Protein AF-0000000069203329 (afdb_homodimer)

Nearest PDB structures (foldseek):
  6jfk-assembly1_A  TM=3.363E-01  e=9.578E+00  Homo sapiens
  1tkn-assembly1_A  TM=4.309E-01  e=8.457E+00  Homo sapiens
  6ysl-assembly1_C  TM=3.061E-01  e=3.754E+00  Bacillus subtilis subsp. subtilis str. 168

Sequence (270 aa):
MRLFQKYSELDLRYPLQEPTLMTISAIEFFIMGPLCVWIALRIKYQRNEILTNYLIGITSAIQIMGTIFFVANEWSRNFKDVCQQSCFTYTFENIFYFWIFFVAANPVWIIVPLLCIRTASINLQNKLEGKSKRAMRLFQKYSELDLRYPLQEPTLMTISAIEFFIMGPLCVWIALRIKYQRNEILTNYLIGITSAIQIMGTIFFVANEWSRNFKDVCQQSCFTYTFENIFYFWIFFVAANPVWIIVPLLCIRTASINLQNKLEGKSKRA

InterPro domains:
  IPR007905 Emopamil-binding protein [PTHR14207] (2-129)
  IPR033118 EXPERA domain [PF05241] (3-117)
  IPR033118 EXPERA domain [PS51751] (1-117)

Foldseek 3Di:
DVVLVVVCLLFVCSVVVPPLVVVLVCCCVPPLVVLVVVLVVCVVVVHDLLVSLVSLLVSLVSQQVSLVSVLVVCVVVVVPGRDDDNLPDPDPSSCPRPVVVPVVVSVCSNVVSVVSNVVSVVVNVCVVVVVVVVD/DVVLVVVCLLFVCSVVVPPLVVVLVCCCVPPLVVLVVVLVVCVVVVHDLLVSLVSLLVSLVSQQVSLVSVLVVCVVVVVVGRDDPDLPDPDPSSCPRPVVVPVVVSVCSNVVSVVSNVVSVVVNVVVVVVVVVVD

Solvent-accessible surface area (backbone atoms only — not comparable to full-atom values): 13933 Å² total; per-residue (Å²): 111,68,65,57,49,54,46,34,71,48,28,43,47,60,78,65,58,34,59,71,59,49,50,45,50,47,43,44,58,70,46,50,42,57,49,52,52,50,45,51,51,32,58,75,66,69,40,62,65,61,60,43,31,51,49,48,27,31,52,22,39,46,44,33,50,46,46,51,52,55,51,49,53,39,57,72,54,70,38,59,50,36,19,70,85,57,57,88,40,89,44,73,64,18,41,47,36,29,46,42,58,45,59,55,46,50,53,52,51,39,51,52,32,51,51,46,32,51,52,26,52,51,52,53,51,45,53,53,50,54,53,54,68,75,79,108,66,64,58,47,54,44,33,71,47,29,42,46,59,78,66,58,35,59,70,60,49,50,46,50,48,43,42,58,71,46,49,42,56,49,50,52,51,45,51,49,31,57,75,66,70,40,65,66,60,60,44,30,51,48,46,26,32,54,23,38,45,43,31,50,47,46,52,53,55,50,51,53,38,57,69,55,71,38,58,50,37,22,68,86,56,55,88,40,87,44,72,65,18,41,49,35,28,46,44,57,44,58,55,45,52,53,50,52,40,50,53,30,51,49,44,33,51,51,27,52,52,53,53,53,45,54,54,49,52,52,54,67,76,78

Radius of gyration: 21.43 Å; Cα contacts (8 Å, |Δi|>4): 267; chains: 2; bounding box: 57×57×48 Å

Organism: Paramecium tetraurelia (NCBI:txid5888)

Secondary structure (DSSP, 8-state):
-HHHHHHHHH-TTTTTT-HHHHHHHHHIIIIIHHHHHHHHHHHHTT--HHHHHHHHHHHHHHHHHHHHHHHHHHHHTTTTTT-SS-TTS--HHHIIIIIIIIIIHHHHHHHHHHHHHHHHHHHHHHHHHHHHHH-/-HHHHHHHHH-TTTTTT-HHHHHHHHHIIIIIHHHHHHHHHHHHTT--HHHHHHHHHHHHHHHHHHHHHHHHHHHHTTTTTT-SS-TTS--HHIIIIIIIIIIIHHHHHHHHHHHHHHHHHHHHHHHHHHHHHH-

pLDDT: mean 85.87, std 13.83, range [49.06, 98.56]

Structure (mmCIF, N/CA/C/O backbone):
data_AF-0000000069203329-model_v1
#
loop_
_entity.id
_entity.type
_entity.pdbx_description
1 polymer 'Chromosome undetermined scaffold_4, whole genome shotgun sequence'
#
loop_
_atom_site.group_PDB
_atom_site.id
_atom_site.type_symbol
_atom_site.label_atom_id
_atom_site.label_alt_id
_atom_site.label_comp_id
_atom_site.label_asym_id
_atom_site.label_entity_id
_atom_site.label_seq_id
_atom_site.pdbx_PDB_ins_code
_atom_site.Cartn_x
_atom_site.Cartn_y
_atom_site.Cartn_z
_atom_site.occupancy
_atom_site.B_iso_or_equiv
_atom_site.auth_seq_id
_atom_site.auth_comp_id
_atom_site.auth_asym_id
_atom_site.auth_atom_id
_atom_site.pdbx_PDB_model_num
ATOM 1 N N . MET A 1 1 ? -13.656 -21.359 12.359 1 51.12 1 MET A N 1
ATOM 2 C CA . MET A 1 1 ? -13.953 -22.438 11.422 1 51.12 1 MET A CA 1
ATOM 3 C C . MET A 1 1 ? -15.016 -22.016 10.414 1 51.12 1 MET A C 1
ATOM 5 O O . MET A 1 1 ? -14.82 -22.156 9.203 1 51.12 1 MET A O 1
ATOM 9 N N . ARG A 1 2 ? -16.094 -21.391 10.977 1 55.94 2 ARG A N 1
ATOM 10 C CA . ARG A 1 2 ? -17.25 -21.031 10.141 1 55.94 2 ARG A CA 1
ATOM 11 C C . ARG A 1 2 ? -16.906 -19.875 9.211 1 55.94 2 ARG A C 1
ATOM 13 O O . ARG A 1 2 ? -17.234 -19.906 8.023 1 55.94 2 ARG A O 1
ATOM 20 N N . LEU A 1 3 ? -16.203 -18.922 9.727 1 53.75 3 LEU A N 1
ATOM 21 C CA . LEU A 1 3 ? -15.883 -17.75 8.914 1 53.75 3 LEU A CA 1
ATOM 22 C C . LEU A 1 3 ? -14.891 -18.094 7.809 1 53.75 3 LEU A C 1
ATOM 24 O O . LEU A 1 3 ? -15.023 -17.625 6.676 1 53.75 3 LEU A O 1
ATOM 28 N N . PHE A 1 4 ? -14.047 -18.922 8.234 1 62.88 4 PHE A N 1
ATOM 29 C CA . PHE A 1 4 ? -13.07 -19.375 7.258 1 62.88 4 PHE A CA 1
ATOM 30 C C . PHE A 1 4 ? -13.734 -20.188 6.152 1 62.88 4 PHE A C 1
ATOM 32 O O . PHE A 1 4 ? -13.352 -20.078 4.984 1 62.88 4 PHE A O 1
ATOM 39 N N . GLN A 1 5 ? -14.75 -20.891 6.551 1 63.94 5 GLN A N 1
ATOM 40 C CA . GLN A 1 5 ? -15.5 -21.672 5.574 1 63.94 5 GLN A CA 1
ATOM 41 C C . GLN A 1 5 ? -16.266 -20.766 4.609 1 63.94 5 GLN A C 1
ATOM 43 O O . GLN A 1 5 ? -16.297 -21.031 3.406 1 63.94 5 GLN A O 1
ATOM 48 N N . LYS A 1 6 ? -16.844 -19.734 5.164 1 64.44 6 LYS A N 1
ATOM 49 C CA . LYS A 1 6 ? -17.594 -18.812 4.316 1 64.44 6 LYS A CA 1
ATOM 50 C C . LYS A 1 6 ? -16.688 -18.062 3.357 1 64.44 6 LYS A C 1
ATOM 52 O O . LYS A 1 6 ? -17.016 -17.891 2.184 1 64.44 6 LYS A O 1
ATOM 57 N N . TYR A 1 7 ? -15.5 -17.719 3.891 1 66.81 7 TYR A N 1
ATOM 58 C CA . TYR A 1 7 ? -14.547 -17.062 3.012 1 66.81 7 TYR A CA 1
ATOM 59 C C . TYR A 1 7 ? -14.016 -18.016 1.958 1 66.81 7 TYR A C 1
ATOM 61 O O . TYR A 1 7 ? -13.734 -17.609 0.826 1 66.81 7 TYR A O 1
ATOM 69 N N . SER A 1 8 ? -13.969 -19.25 2.406 1 70.38 8 SER A N 1
ATOM 70 C CA . SER A 1 8 ? -13.461 -20.25 1.484 1 70.38 8 SER A CA 1
ATOM 71 C C . SER A 1 8 ? -14.445 -20.5 0.346 1 70.38 8 SER A C 1
ATOM 73 O O . SER A 1 8 ? -14.047 -20.906 -0.748 1 70.38 8 SER A O 1
ATOM 75 N N . GLU A 1 9 ? -15.672 -20.203 0.692 1 72.31 9 GLU A N 1
ATOM 76 C CA . GLU A 1 9 ? -16.688 -20.375 -0.334 1 72.31 9 GLU A CA 1
ATOM 77 C C . GLU A 1 9 ? -16.719 -19.188 -1.291 1 72.31 9 GLU A C 1
ATOM 79 O O . GLU A 1 9 ? -17.031 -19.328 -2.473 1 72.31 9 GLU A O 1
ATOM 84 N N . LEU A 1 10 ? -16.234 -18.031 -0.769 1 75.25 10 LEU A N 1
ATOM 85 C CA . LEU A 1 10 ? -16.312 -16.812 -1.563 1 75.25 10 LEU A CA 1
ATOM 86 C C . LEU A 1 10 ? -15.055 -16.641 -2.412 1 75.25 10 LEU A C 1
ATOM 88 O O . LEU A 1 10 ? -15.117 -16.141 -3.535 1 75.25 10 LEU A O 1
ATOM 92 N N . ASP A 1 11 ? -14.016 -17.141 -1.88 1 85.38 11 ASP A N 1
ATOM 93 C CA . ASP A 1 11 ? -12.711 -16.953 -2.512 1 85.38 11 ASP A CA 1
ATOM 94 C C . ASP A 1 11 ? -11.789 -18.125 -2.221 1 85.38 11 ASP A C 1
ATOM 96 O O . ASP A 1 11 ? -11.312 -18.297 -1.094 1 85.38 11 ASP A O 1
ATOM 100 N N . LEU A 1 12 ? -11.547 -18.953 -3.221 1 85 12 LEU A N 1
ATOM 101 C CA . LEU A 1 12 ? -10.781 -20.188 -3.08 1 85 12 LEU A CA 1
ATOM 102 C C . LEU A 1 12 ? -9.328 -19.891 -2.719 1 85 12 LEU A C 1
ATOM 104 O O . LEU A 1 12 ? -8.594 -20.781 -2.297 1 85 12 LEU A O 1
ATOM 108 N N . ARG A 1 13 ? -8.938 -18.703 -2.758 1 89.75 13 ARG A N 1
ATOM 109 C CA . ARG A 1 13 ? -7.562 -18.344 -2.432 1 89.75 13 ARG A CA 1
ATOM 110 C C . ARG A 1 13 ? -7.301 -18.484 -0.936 1 89.75 13 ARG A C 1
ATOM 112 O O . ARG A 1 13 ? -6.156 -18.656 -0.514 1 89.75 13 ARG A O 1
ATOM 119 N N . TYR A 1 14 ? -8.273 -18.406 -0.171 1 88.31 14 TYR A N 1
ATOM 120 C CA . TYR A 1 14 ? -8.109 -18.5 1.274 1 88.31 14 TYR A CA 1
ATOM 121 C C . TYR A 1 14 ? -7.723 -19.922 1.687 1 88.31 14 TYR A C 1
ATOM 123 O O . TYR A 1 14 ? -6.676 -20.125 2.307 1 88.31 14 TYR A O 1
ATOM 131 N N . PRO A 1 15 ? -8.508 -20.906 1.265 1 87.75 15 PRO A N 1
ATOM 132 C CA . PRO A 1 15 ? -8.125 -22.266 1.635 1 87.75 15 PRO A CA 1
ATOM 133 C C . PRO A 1 15 ? -6.844 -22.734 0.938 1 87.75 15 PRO A C 1
ATOM 135 O O . PRO A 1 15 ? -6.109 -23.562 1.473 1 87.75 15 PRO A O 1
ATOM 138 N N . LEU A 1 16 ? -6.477 -22.156 -0.145 1 89.31 16 LEU A N 1
ATOM 139 C CA . LEU A 1 16 ? -5.27 -22.531 -0.88 1 89.31 16 LEU A CA 1
ATOM 140 C C . LEU A 1 16 ? -4.062 -21.75 -0.356 1 89.31 16 LEU A C 1
ATOM 142 O O . LEU A 1 16 ? -2.934 -21.984 -0.791 1 89.31 16 LEU A O 1
ATOM 146 N N . GLN A 1 17 ? -4.309 -20.797 0.573 1 91.81 17 GLN A N 1
ATOM 147 C CA . GLN A 1 17 ? -3.248 -19.984 1.158 1 91.81 17 GLN A CA 1
ATOM 148 C C . GLN A 1 17 ? -2.408 -19.312 0.075 1 91.81 17 GLN A C 1
ATOM 150 O O . GLN A 1 17 ? -1.18 -19.422 0.082 1 91.81 17 GLN A O 1
ATOM 155 N N . GLU A 1 18 ? -3.168 -18.688 -0.895 1 93.44 18 GLU A N 1
ATOM 156 C CA . GLU A 1 18 ? -2.506 -17.953 -1.968 1 93.44 18 GLU A CA 1
ATOM 157 C C . GLU A 1 18 ? -1.578 -16.875 -1.409 1 93.44 18 GLU A C 1
ATOM 159 O O . GLU A 1 18 ? -1.966 -16.109 -0.519 1 93.44 18 GLU A O 1
ATOM 164 N N . PRO A 1 19 ? -0.398 -16.781 -1.856 1 94.12 19 PRO A N 1
ATOM 165 C CA . PRO A 1 19 ? 0.636 -15.961 -1.223 1 94.12 19 PRO A CA 1
ATOM 166 C C . PRO A 1 19 ? 0.259 -14.477 -1.164 1 94.12 19 PRO A C 1
ATOM 168 O O . PRO A 1 19 ? 0.523 -13.812 -0.161 1 94.12 19 PRO A O 1
ATOM 171 N N . THR A 1 20 ? -0.236 -13.945 -2.211 1 95.44 20 THR A N 1
ATOM 172 C CA . THR A 1 20 ? -0.619 -12.539 -2.201 1 95.44 20 THR A CA 1
ATOM 173 C C . THR A 1 20 ? -1.698 -12.281 -1.155 1 95.44 20 THR A C 1
ATOM 175 O O . THR A 1 20 ? -1.613 -11.312 -0.396 1 95.44 20 THR A O 1
ATOM 178 N N . LEU A 1 21 ? -2.656 -13.133 -1.08 1 94.56 21 LEU A N 1
ATOM 179 C CA . LEU A 1 21 ? -3.74 -13 -0.112 1 94.56 21 LEU A CA 1
ATOM 180 C C . LEU A 1 21 ? -3.221 -13.172 1.312 1 94.56 21 LEU A C 1
ATOM 182 O O . LEU A 1 21 ? -3.654 -12.461 2.225 1 94.56 21 LEU A O 1
ATOM 186 N N . MET A 1 22 ? -2.342 -14.117 1.465 1 95.5 22 MET A N 1
ATOM 187 C CA . MET A 1 22 ? -1.752 -14.312 2.785 1 95.5 22 MET A CA 1
ATOM 188 C C . MET A 1 22 ? -0.942 -13.094 3.205 1 95.5 22 MET A C 1
ATOM 190 O O . MET A 1 22 ? -0.933 -12.727 4.383 1 95.5 22 MET A O 1
ATOM 194 N N . THR A 1 23 ? -0.267 -12.508 2.26 1 96.25 23 THR A N 1
ATOM 195 C CA . THR A 1 23 ? 0.481 -11.289 2.531 1 96.25 23 THR A CA 1
ATOM 196 C C . THR A 1 23 ? -0.458 -10.164 2.953 1 96.25 23 THR A C 1
ATOM 198 O O . THR A 1 23 ? -0.196 -9.461 3.934 1 96.25 23 THR A O 1
ATOM 201 N N . ILE A 1 24 ? -1.55 -10.008 2.26 1 97.25 24 ILE A N 1
ATOM 202 C CA . ILE A 1 24 ? -2.547 -8.992 2.584 1 97.25 24 ILE A CA 1
ATOM 203 C C . ILE A 1 24 ? -3.102 -9.242 3.984 1 97.25 24 ILE A C 1
ATOM 205 O O . ILE A 1 24 ? -3.209 -8.312 4.789 1 97.25 24 ILE A O 1
ATOM 209 N N . SER A 1 25 ? -3.377 -10.461 4.266 1 95.5 25 SER A N 1
ATOM 210 C CA . SER A 1 25 ? -3.922 -10.828 5.57 1 95.5 25 SER A CA 1
ATOM 211 C C . SER A 1 25 ? -2.941 -10.5 6.691 1 95.5 25 SER A C 1
ATOM 213 O O . SER A 1 25 ? -3.342 -10.023 7.754 1 95.5 25 SER A O 1
ATOM 215 N N . ALA A 1 26 ? -1.72 -10.734 6.441 1 96 26 ALA A N 1
ATOM 216 C CA . ALA A 1 26 ? -0.691 -10.414 7.43 1 96 26 ALA A CA 1
ATOM 217 C C . ALA A 1 26 ? -0.604 -8.906 7.66 1 96 26 ALA A C 1
ATOM 219 O O . ALA A 1 26 ? -0.522 -8.453 8.805 1 96 26 ALA A O 1
ATOM 220 N N . ILE A 1 27 ? -0.627 -8.164 6.605 1 97.12 27 ILE A N 1
ATOM 221 C CA . ILE A 1 27 ? -0.575 -6.715 6.707 1 97.12 27 ILE A CA 1
ATOM 222 C C . ILE A 1 27 ? -1.796 -6.203 7.469 1 97.12 27 ILE A C 1
ATOM 224 O O . ILE A 1 27 ? -1.678 -5.324 8.32 1 97.12 27 ILE A O 1
ATOM 228 N N . GLU A 1 28 ? -2.953 -6.707 7.184 1 96.12 28 GLU A N 1
ATOM 229 C CA . GLU A 1 28 ? -4.188 -6.309 7.855 1 96.12 28 GLU A CA 1
ATOM 230 C C . GLU A 1 28 ? -4.129 -6.617 9.344 1 96.12 28 GLU A C 1
ATOM 232 O O . GLU A 1 28 ? -4.555 -5.805 10.172 1 96.12 28 GLU A O 1
ATOM 237 N N . PHE A 1 29 ? -3.535 -7.699 9.594 1 95.75 29 PHE A N 1
ATOM 238 C CA . PHE A 1 29 ? -3.531 -8.141 10.984 1 95.75 2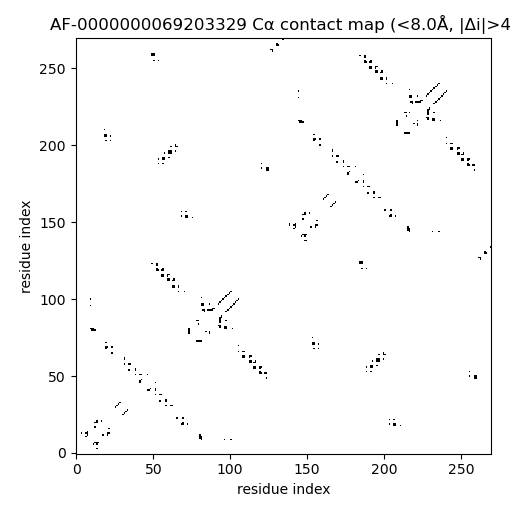9 PHE A CA 1
ATOM 239 C C . PHE A 1 29 ? -2.441 -7.426 11.773 1 95.75 29 PHE A C 1
ATOM 241 O O . PHE A 1 29 ? -2.688 -6.934 12.875 1 95.75 29 PHE A O 1
ATOM 248 N N . PHE A 1 30 ? -1.287 -7.262 11.25 1 96.5 30 PHE A N 1
ATOM 249 C CA . PHE A 1 30 ? -0.152 -6.809 12.039 1 96.5 30 PHE A CA 1
ATOM 250 C C . PHE A 1 30 ? 0.067 -5.309 11.867 1 96.5 30 PHE A C 1
ATOM 252 O O . PHE A 1 30 ? 0.719 -4.672 12.695 1 96.5 30 PHE A O 1
ATOM 259 N N . ILE A 1 31 ? -0.448 -4.754 10.828 1 96.12 31 ILE A N 1
ATOM 260 C CA . ILE A 1 31 ? -0.157 -3.348 10.57 1 96.12 31 ILE A CA 1
ATOM 261 C C . ILE A 1 31 ? -1.452 -2.539 10.594 1 96.12 31 ILE A C 1
ATOM 263 O O . ILE A 1 31 ? -1.657 -1.711 11.484 1 96.12 31 ILE A O 1
ATOM 267 N N . MET A 1 32 ? -2.357 -2.891 9.734 1 96.25 32 MET A N 1
ATOM 268 C CA . MET A 1 32 ? -3.584 -2.109 9.594 1 96.25 32 MET A CA 1
ATOM 269 C C . MET A 1 32 ? -4.438 -2.217 10.852 1 96.25 32 MET A C 1
ATOM 271 O O . MET A 1 32 ? -4.988 -1.219 11.328 1 96.25 32 MET A O 1
ATOM 275 N N . GLY A 1 33 ? -4.57 -3.426 11.344 1 95.94 33 GLY A N 1
ATOM 276 C CA . GLY A 1 33 ? -5.344 -3.621 12.562 1 95.94 33 GLY A CA 1
ATOM 277 C C . GLY A 1 33 ? -4.895 -2.734 13.703 1 95.94 33 GLY A C 1
ATOM 278 O O . GLY A 1 33 ? -5.66 -1.905 14.195 1 95.94 33 GLY A O 1
ATOM 279 N N . PRO A 1 34 ? -3.686 -2.895 14.141 1 97 34 PRO A N 1
ATOM 280 C CA . PRO A 1 34 ? -3.15 -2.053 15.211 1 97 34 PRO A CA 1
ATOM 281 C C . PRO A 1 34 ? -3.258 -0.561 14.906 1 97 34 PRO A C 1
ATOM 283 O O . PRO A 1 34 ? -3.537 0.241 15.797 1 97 34 PRO A O 1
ATOM 286 N N . LEU A 1 35 ? -3.064 -0.131 13.672 1 97.12 35 LEU A N 1
ATOM 287 C CA . LEU A 1 35 ? -3.158 1.273 13.281 1 97.12 35 LEU A CA 1
ATOM 288 C C . LEU A 1 35 ? -4.582 1.791 13.461 1 97.12 35 LEU A C 1
ATOM 290 O O . LEU A 1 35 ? -4.785 2.908 13.938 1 97.12 35 LEU A O 1
ATOM 294 N N . CYS A 1 36 ? -5.52 0.977 13.055 1 96.94 36 CYS A N 1
ATOM 295 C CA . CYS A 1 36 ? -6.914 1.38 13.188 1 96.94 36 CYS A CA 1
ATOM 296 C C . CYS A 1 36 ? -7.309 1.535 14.648 1 96.94 36 CYS A C 1
ATOM 298 O O . CYS A 1 36 ? -8.016 2.477 15.008 1 96.94 36 CYS A O 1
ATOM 300 N N . VAL A 1 37 ? -6.852 0.612 15.43 1 97.12 37 VAL A N 1
ATOM 301 C CA . VAL A 1 37 ? -7.129 0.701 16.859 1 97.12 37 VAL A CA 1
ATOM 302 C C . VAL A 1 37 ? -6.48 1.959 17.438 1 97.12 37 VAL A C 1
ATOM 304 O O . VAL A 1 37 ? -7.105 2.684 18.219 1 97.12 37 VAL A O 1
ATOM 307 N N . TRP A 1 38 ? -5.266 2.242 17.047 1 96.5 38 TRP A N 1
ATOM 308 C CA . TRP A 1 38 ? -4.551 3.426 17.516 1 96.5 38 TRP A CA 1
ATOM 309 C C . TRP A 1 38 ? -5.285 4.699 17.109 1 96.5 38 TRP A C 1
ATOM 311 O O . TRP A 1 38 ? -5.457 5.613 17.922 1 96.5 38 TRP A O 1
ATOM 321 N N . ILE A 1 39 ? -5.75 4.77 15.93 1 96.94 39 ILE A N 1
ATOM 322 C CA . ILE A 1 39 ? -6.477 5.926 15.414 1 96.94 39 ILE A CA 1
ATOM 323 C C . ILE A 1 39 ? -7.781 6.102 16.188 1 96.94 39 ILE A C 1
ATOM 325 O O . ILE A 1 39 ? -8.125 7.215 16.594 1 96.94 39 ILE A O 1
ATOM 329 N N . ALA A 1 40 ? -8.445 4.969 16.391 1 96.19 40 ALA A N 1
ATOM 330 C CA . ALA A 1 40 ? -9.703 5.016 17.141 1 96.19 40 ALA A CA 1
ATOM 331 C C . ALA A 1 40 ? -9.492 5.559 18.547 1 96.19 40 ALA A C 1
ATOM 333 O O . ALA A 1 40 ? -10.281 6.363 19.031 1 96.19 40 ALA A O 1
ATOM 334 N N . LEU A 1 41 ? -8.445 5.133 19.172 1 95.75 41 LEU A N 1
ATOM 335 C CA . LEU A 1 41 ? -8.141 5.602 20.516 1 95.75 41 LEU A CA 1
ATOM 336 C C . LEU A 1 41 ? -7.789 7.086 20.516 1 95.75 41 LEU A C 1
ATOM 338 O O . LEU A 1 41 ? -8.172 7.824 21.422 1 95.75 41 LEU A O 1
ATOM 342 N N . ARG A 1 42 ? -7.109 7.508 19.516 1 94.5 42 ARG A N 1
ATOM 343 C CA . ARG A 1 42 ? -6.746 8.914 19.406 1 94.5 42 ARG A CA 1
ATOM 344 C C . ARG A 1 42 ? -7.98 9.781 19.188 1 94.5 42 ARG A C 1
ATOM 346 O O . ARG A 1 42 ? -8.07 10.898 19.703 1 94.5 42 ARG A O 1
ATOM 353 N N . ILE A 1 43 ? -8.891 9.305 18.438 1 93.25 43 ILE A N 1
ATOM 354 C CA . ILE A 1 43 ? -10.133 10.031 18.203 1 93.25 43 ILE A CA 1
ATOM 355 C C . ILE A 1 43 ? -10.945 10.086 19.5 1 93.25 43 ILE A C 1
ATOM 357 O O . ILE A 1 43 ? -11.438 11.156 19.891 1 93.25 43 ILE A O 1
ATOM 361 N N . LYS A 1 44 ? -11.047 8.969 20.125 1 94.38 44 LYS A N 1
ATOM 362 C CA . LYS A 1 44 ? -11.828 8.883 21.344 1 94.38 44 LYS A CA 1
ATOM 363 C C . LYS A 1 44 ? -11.305 9.844 22.406 1 94.38 44 LYS A C 1
ATOM 365 O O . LYS A 1 44 ? -12.078 10.531 23.078 1 94.38 44 LYS A O 1
ATOM 370 N N . TYR A 1 45 ? -10.039 9.961 22.5 1 92.62 45 TYR A N 1
ATOM 371 C CA . TYR A 1 45 ? -9.445 10.773 23.547 1 92.62 45 TYR A CA 1
ATOM 372 C C . TYR A 1 45 ? -9.047 12.148 23.031 1 92.62 45 TYR A C 1
ATOM 374 O O . TYR A 1 45 ? -8.352 12.898 23.719 1 92.62 45 TYR A O 1
ATOM 382 N N . GLN A 1 46 ? -9.477 12.5 21.797 1 81.38 46 GLN A N 1
ATOM 383 C CA . GLN A 1 46 ? -9.273 13.797 21.172 1 81.38 46 GLN A CA 1
ATOM 384 C C . GLN A 1 46 ? -7.824 14.242 21.297 1 81.38 46 GLN A C 1
ATOM 386 O O . GLN A 1 46 ? -7.547 15.383 21.672 1 81.38 46 GLN A O 1
ATOM 391 N N . ARG A 1 47 ? -7.059 13.305 20.969 1 77.38 47 ARG A N 1
ATOM 392 C CA . ARG A 1 47 ? -5.633 13.602 21.031 1 77.38 47 ARG A CA 1
ATOM 393 C C . ARG A 1 47 ? -5.109 14.094 19.688 1 77.38 47 ARG A C 1
ATOM 395 O O . ARG A 1 47 ? -5.375 13.477 18.656 1 77.38 47 ARG A O 1
ATOM 402 N N . ASN A 1 48 ? -4.262 15.055 19.688 1 78.94 48 ASN A N 1
ATOM 403 C CA . ASN A 1 48 ? -3.508 15.617 18.578 1 78.94 48 ASN A CA 1
ATOM 404 C C . ASN A 1 48 ? -4.191 15.344 17.234 1 78.94 48 ASN A C 1
ATOM 406 O O . ASN A 1 48 ? -3.906 14.336 16.578 1 78.94 48 ASN A O 1
ATOM 410 N N . GLU A 1 49 ? -5.023 16.125 16.75 1 87.25 49 GLU A N 1
ATOM 411 C CA . GLU A 1 49 ? -5.809 15.992 15.531 1 87.25 49 GLU A CA 1
ATOM 412 C C . GLU A 1 49 ? -4.91 15.938 14.297 1 87.25 49 GLU A C 1
ATOM 414 O O . GLU A 1 49 ? -5.254 15.297 13.297 1 87.25 49 GLU A O 1
ATOM 419 N N . ILE A 1 50 ? -3.785 16.516 14.438 1 89.88 50 ILE A N 1
ATOM 420 C CA . ILE A 1 50 ? -2.877 16.547 13.297 1 89.88 50 ILE A CA 1
ATOM 421 C C . ILE A 1 50 ? -2.346 15.141 13.023 1 89.88 50 ILE A C 1
ATOM 423 O O . ILE A 1 50 ? -2.471 14.633 11.906 1 89.88 50 ILE A O 1
ATOM 427 N N . LEU A 1 51 ? -1.856 14.555 14.047 1 92.56 51 LEU A N 1
ATOM 428 C CA . LEU A 1 51 ? -1.318 13.203 13.906 1 92.56 51 LEU A CA 1
ATOM 429 C C . LEU A 1 51 ? -2.42 12.219 13.539 1 92.56 51 LEU A C 1
ATOM 431 O O . LEU A 1 51 ? -2.197 11.305 12.742 1 92.56 51 LEU A O 1
ATOM 435 N N . THR A 1 52 ? -3.559 12.391 14.102 1 95.31 52 THR A N 1
ATOM 436 C CA . THR A 1 52 ? -4.68 11.5 13.828 1 95.31 52 THR A CA 1
ATOM 437 C C . THR A 1 52 ? -5.047 11.523 12.352 1 95.31 52 THR A C 1
ATOM 439 O O . THR A 1 52 ? -5.16 10.477 11.711 1 95.31 52 THR A O 1
ATOM 442 N N . ASN A 1 53 ? -5.156 12.711 11.82 1 95.75 53 ASN A N 1
ATOM 443 C CA . ASN A 1 53 ? -5.5 12.836 10.406 1 95.75 53 ASN A CA 1
ATOM 444 C C . ASN A 1 53 ? -4.367 12.352 9.508 1 95.75 53 ASN A C 1
ATOM 446 O O . ASN A 1 53 ? -4.617 11.789 8.438 1 95.75 53 ASN A O 1
ATOM 450 N N . TYR A 1 54 ? -3.18 12.617 9.977 1 96.44 54 TYR A N 1
ATOM 451 C CA . TYR A 1 54 ? -2.023 12.109 9.25 1 96.44 54 TYR A CA 1
ATOM 452 C C . TYR A 1 54 ? -2.051 10.586 9.188 1 96.44 54 TYR A C 1
ATOM 454 O O . TYR A 1 54 ? -1.883 10 8.117 1 96.44 54 TYR A O 1
ATOM 462 N N . LEU A 1 55 ? -2.332 9.883 10.242 1 97.31 55 LEU A N 1
ATOM 463 C CA . LEU A 1 55 ? -2.385 8.4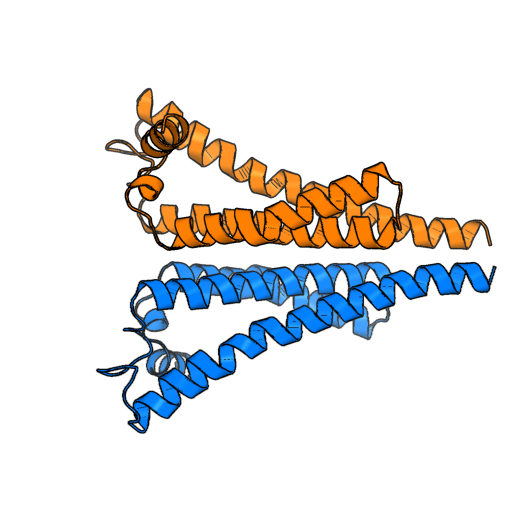3 10.336 1 97.31 55 LEU A CA 1
ATOM 464 C C . LEU A 1 55 ? -3.562 7.879 9.539 1 97.31 55 LEU A C 1
ATOM 466 O O . LEU A 1 55 ? -3.467 6.801 8.945 1 97.31 55 LEU A O 1
ATOM 470 N N . ILE A 1 56 ? -4.637 8.602 9.516 1 98 56 ILE A N 1
ATOM 471 C CA . ILE A 1 56 ? -5.793 8.203 8.719 1 98 56 ILE A CA 1
ATOM 472 C C . ILE A 1 56 ? -5.406 8.148 7.242 1 98 56 ILE A C 1
ATOM 474 O O . ILE A 1 56 ? -5.766 7.207 6.531 1 98 56 ILE A O 1
ATOM 478 N N . GLY A 1 57 ? -4.668 9.133 6.832 1 98 57 GLY A N 1
ATOM 479 C CA . GLY A 1 57 ? -4.203 9.141 5.453 1 98 57 GLY A CA 1
ATOM 480 C C . GLY A 1 57 ? -3.322 7.949 5.113 1 98 57 GLY A C 1
ATOM 481 O O . GLY A 1 57 ? -3.541 7.273 4.105 1 98 57 GLY A O 1
ATOM 482 N N . ILE A 1 58 ? -2.4 7.676 5.98 1 98.12 58 ILE A N 1
ATOM 483 C CA . ILE A 1 58 ? -1.455 6.582 5.781 1 98.12 58 ILE A CA 1
ATOM 484 C C . ILE A 1 58 ? -2.203 5.254 5.77 1 98.12 58 ILE A C 1
ATOM 486 O O . ILE A 1 58 ? -1.992 4.422 4.883 1 98.12 58 ILE A O 1
ATOM 490 N N . THR A 1 59 ? -3.068 5.062 6.691 1 98.25 59 THR A N 1
ATOM 491 C CA . THR A 1 59 ? -3.83 3.822 6.809 1 98.25 59 THR A CA 1
ATOM 492 C C . THR A 1 59 ? -4.715 3.613 5.586 1 98.25 59 THR A C 1
ATOM 494 O O . THR A 1 59 ? -4.855 2.49 5.098 1 98.25 59 THR A O 1
ATOM 497 N N . SER A 1 60 ? -5.277 4.703 5.156 1 98.5 60 SER A N 1
ATOM 498 C CA . SER A 1 60 ? -6.117 4.645 3.967 1 98.5 60 SER A CA 1
ATOM 499 C C . SER A 1 60 ? -5.312 4.227 2.74 1 98.5 60 SER A C 1
ATOM 501 O O . SER A 1 60 ? -5.789 3.441 1.916 1 98.5 60 SER A O 1
ATOM 503 N N . ALA A 1 61 ? -4.129 4.734 2.617 1 97.81 61 ALA A N 1
ATOM 504 C CA . ALA A 1 61 ? -3.262 4.348 1.507 1 97.81 61 ALA A CA 1
ATOM 505 C C . ALA A 1 61 ? -2.922 2.863 1.565 1 97.81 61 ALA A C 1
ATOM 507 O O . ALA A 1 61 ? -2.902 2.184 0.536 1 97.81 61 ALA A O 1
ATOM 508 N N . ILE A 1 62 ? -2.654 2.389 2.752 1 97.88 62 ILE A N 1
ATOM 509 C CA . ILE A 1 62 ? -2.355 0.973 2.945 1 97.88 62 ILE A CA 1
ATOM 510 C C . ILE A 1 62 ? -3.549 0.129 2.504 1 97.88 62 ILE A C 1
ATOM 512 O O . ILE A 1 62 ? -3.385 -0.871 1.801 1 97.88 62 ILE A O 1
ATOM 516 N N . GLN A 1 63 ? -4.727 0.552 2.838 1 97.94 63 GLN A N 1
ATOM 517 C CA . GLN A 1 63 ? -5.949 -0.149 2.463 1 97.94 63 GLN A CA 1
ATOM 518 C C . GLN A 1 63 ? -6.129 -0.178 0.948 1 97.94 63 GLN A C 1
ATOM 520 O O . GLN A 1 63 ? -6.441 -1.223 0.375 1 97.94 63 GLN A O 1
ATOM 525 N N . ILE A 1 64 ? -5.93 0.926 0.357 1 97.75 64 ILE A N 1
ATOM 526 C CA . ILE A 1 64 ? -6.09 1.027 -1.09 1 97.75 64 ILE A CA 1
ATOM 527 C C . ILE A 1 64 ? -5.094 0.102 -1.784 1 97.75 64 ILE A C 1
ATOM 529 O O . ILE A 1 64 ? -5.461 -0.653 -2.686 1 97.75 64 ILE A O 1
ATOM 533 N N . MET A 1 65 ? -3.852 0.117 -1.325 1 97.94 65 MET A N 1
ATOM 534 C CA . MET A 1 65 ? -2.822 -0.736 -1.911 1 97.94 65 MET A CA 1
ATOM 535 C C . MET A 1 65 ? -3.174 -2.211 -1.74 1 97.94 65 MET A C 1
ATOM 537 O O . MET A 1 65 ? -3.049 -2.996 -2.682 1 97.94 65 MET A O 1
ATOM 541 N N . GLY A 1 66 ? -3.584 -2.525 -0.567 1 97.69 66 GLY A N 1
ATOM 542 C CA . GLY A 1 66 ? -4.02 -3.896 -0.359 1 97.69 66 GLY A CA 1
ATOM 543 C C . GLY A 1 66 ? -5.105 -4.332 -1.325 1 97.69 66 GLY A C 1
ATOM 544 O O . GLY A 1 66 ? -5.059 -5.441 -1.861 1 97.69 66 GLY A O 1
ATOM 545 N N . THR A 1 67 ? -6.051 -3.465 -1.526 1 97.38 67 THR A N 1
ATOM 546 C CA . THR A 1 67 ? -7.172 -3.779 -2.406 1 97.38 67 THR A CA 1
ATOM 547 C C . THR A 1 67 ? -6.707 -3.893 -3.855 1 97.38 67 THR A C 1
ATOM 549 O O . THR A 1 67 ? -7.145 -4.781 -4.586 1 97.38 67 THR A O 1
ATOM 552 N N . ILE A 1 68 ? -5.82 -3.02 -4.246 1 97.25 68 ILE A N 1
ATOM 553 C CA . ILE A 1 68 ? -5.301 -3.062 -5.605 1 97.25 68 ILE A CA 1
ATOM 554 C C . ILE A 1 68 ? -4.609 -4.398 -5.855 1 97.25 68 ILE A C 1
ATOM 556 O O . ILE A 1 68 ? -4.871 -5.066 -6.855 1 97.25 68 ILE A O 1
ATOM 560 N N . PHE A 1 69 ? -3.762 -4.844 -4.914 1 97.25 69 PHE A N 1
ATOM 561 C CA . PHE A 1 69 ? -3.062 -6.113 -5.082 1 97.25 69 PHE A CA 1
ATOM 562 C C . PHE A 1 69 ? -4.039 -7.281 -5.023 1 97.25 69 PHE A C 1
ATOM 564 O O . PHE A 1 69 ? -3.863 -8.281 -5.723 1 97.25 69 PHE A O 1
ATOM 571 N N . PHE A 1 70 ? -5.082 -7.16 -4.215 1 96.38 70 PHE A N 1
ATOM 572 C CA . PHE A 1 70 ? -6.102 -8.195 -4.078 1 96.38 70 PHE A CA 1
ATOM 573 C C . PHE A 1 70 ? -6.816 -8.422 -5.402 1 96.38 70 PHE A C 1
ATOM 575 O O . PHE A 1 70 ? -6.934 -9.562 -5.859 1 96.38 70 PHE A O 1
ATOM 582 N N . VAL A 1 71 ? -7.172 -7.348 -6.008 1 95.69 71 VAL A N 1
ATOM 583 C CA . VAL A 1 71 ? -7.949 -7.414 -7.242 1 95.69 71 VAL A CA 1
ATOM 584 C C . VAL A 1 71 ? -7.035 -7.777 -8.414 1 95.69 71 VAL A C 1
ATOM 586 O O . VAL A 1 71 ? -7.391 -8.609 -9.25 1 95.69 71 VAL A O 1
ATOM 589 N N . ALA A 1 72 ? -5.887 -7.207 -8.477 1 95.81 72 ALA A N 1
ATOM 590 C CA . ALA A 1 72 ? -4.941 -7.477 -9.555 1 95.81 72 ALA A CA 1
ATOM 591 C C . ALA A 1 72 ? -4.516 -8.945 -9.562 1 95.81 72 ALA A C 1
ATOM 593 O O . ALA A 1 72 ? -4.355 -9.547 -10.625 1 95.81 72 ALA A O 1
ATOM 594 N N . ASN A 1 73 ? -4.273 -9.469 -8.367 1 95.06 73 ASN A N 1
ATOM 595 C CA . ASN A 1 73 ? -3.898 -10.867 -8.258 1 95.06 73 ASN A CA 1
ATOM 596 C C . ASN A 1 73 ? -4.973 -11.789 -8.836 1 95.06 73 ASN A C 1
ATOM 598 O O . ASN A 1 73 ? -4.676 -12.68 -9.625 1 95.06 73 ASN A O 1
ATOM 602 N N . GLU A 1 74 ? -6.199 -11.523 -8.516 1 92.38 74 GLU A N 1
ATOM 603 C CA . GLU A 1 74 ? -7.297 -12.344 -9.023 1 92.38 74 GLU A CA 1
ATOM 604 C C . GLU A 1 74 ? -7.5 -12.133 -10.516 1 92.38 74 GLU A C 1
ATOM 606 O O . GLU A 1 74 ? -7.789 -13.086 -11.25 1 92.38 74 GLU A O 1
ATOM 611 N N . TRP A 1 75 ? -7.352 -10.938 -10.891 1 91.44 75 TRP A N 1
ATOM 612 C CA . TRP A 1 75 ? -7.457 -10.625 -12.312 1 91.44 75 TRP A CA 1
ATOM 613 C C . TRP A 1 75 ? -6.406 -11.383 -13.117 1 91.44 75 TRP A C 1
ATOM 615 O O . TRP A 1 75 ? -6.699 -11.914 -14.195 1 91.44 75 TRP A O 1
ATOM 625 N N . SER A 1 76 ? -5.227 -11.508 -12.586 1 92.94 76 SER A N 1
ATOM 626 C CA . SER A 1 76 ? -4.141 -12.203 -13.273 1 92.94 76 SER A CA 1
ATOM 627 C C . SER A 1 76 ? -4.383 -13.711 -13.312 1 92.94 76 SER A C 1
ATOM 629 O O . SER A 1 76 ? -3.773 -14.422 -14.117 1 92.94 76 SER A O 1
ATOM 631 N N . ARG A 1 77 ? -5.262 -14.164 -12.516 1 90.88 77 ARG A N 1
ATOM 632 C CA . ARG A 1 77 ? -5.605 -15.578 -12.445 1 90.88 77 ARG A CA 1
ATOM 633 C C . ARG A 1 77 ? -6.91 -15.867 -13.188 1 90.88 77 ARG A C 1
ATOM 635 O O . ARG A 1 77 ? -7.547 -16.891 -12.953 1 90.88 77 ARG A O 1
ATOM 642 N N . ASN A 1 78 ? -7.391 -14.891 -13.961 1 87.31 78 ASN A N 1
ATOM 643 C CA . ASN A 1 78 ? -8.586 -15.008 -14.797 1 87.31 78 ASN A CA 1
ATOM 644 C C . ASN A 1 78 ? -9.836 -15.258 -13.953 1 87.31 78 ASN A C 1
ATOM 646 O O . ASN A 1 78 ? -10.727 -15.992 -14.375 1 87.31 78 ASN A O 1
ATOM 650 N N . PHE A 1 79 ? -9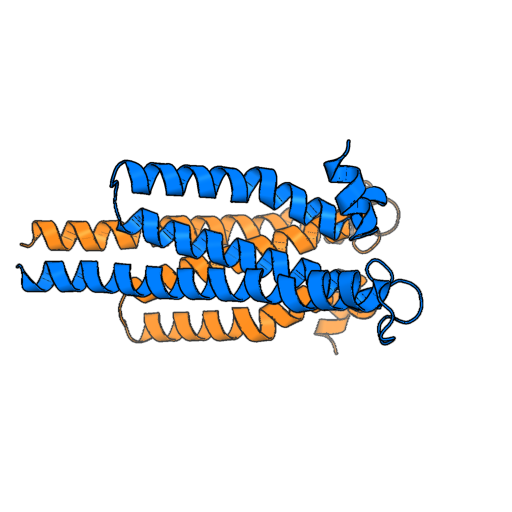.797 -14.867 -12.727 1 86.88 79 PHE A N 1
ATOM 651 C CA . PHE A 1 79 ? -10.93 -14.883 -11.805 1 86.88 79 PHE A CA 1
ATOM 652 C C . PHE A 1 79 ? -11.359 -16.312 -11.508 1 86.88 79 PHE A C 1
ATOM 654 O O . PHE A 1 79 ? -12.531 -16.578 -11.219 1 86.88 79 PHE A O 1
ATOM 661 N N . LYS A 1 80 ? -10.469 -17.234 -11.578 1 84.44 80 LYS A N 1
ATOM 662 C CA . LYS A 1 80 ? -10.797 -18.641 -11.414 1 84.44 80 LYS A CA 1
ATOM 663 C C . LYS A 1 80 ? -11.195 -18.953 -9.969 1 84.44 80 LYS A C 1
ATOM 665 O O . LYS A 1 80 ? -11.891 -19.938 -9.711 1 84.44 80 LYS A O 1
ATOM 670 N N . ASP A 1 81 ? -10.75 -18.094 -9.109 1 86.25 81 ASP A N 1
ATOM 671 C CA . ASP A 1 81 ? -10.945 -18.406 -7.703 1 86.25 81 ASP A CA 1
ATOM 672 C C . ASP A 1 81 ? -12.25 -17.812 -7.176 1 86.25 81 ASP A C 1
ATOM 674 O O . ASP A 1 81 ? -12.695 -18.156 -6.074 1 86.25 81 ASP A O 1
ATOM 678 N N . VAL A 1 82 ? -12.805 -16.906 -7.91 1 81.75 82 VAL A N 1
ATOM 679 C CA . VAL A 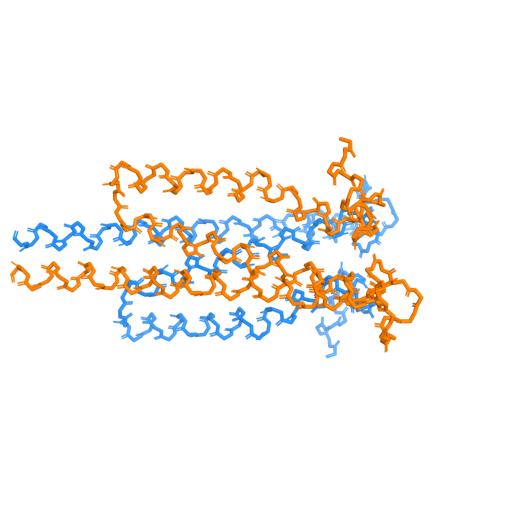1 82 ? -14.016 -16.25 -7.426 1 81.75 82 VAL A CA 1
ATOM 680 C C . VAL A 1 82 ? -15.188 -16.578 -8.344 1 81.75 82 VAL A C 1
ATOM 682 O O . VAL A 1 82 ? -16.328 -16.219 -8.055 1 81.75 82 VAL A O 1
ATOM 685 N N . CYS A 1 83 ? -14.812 -17.094 -9.508 1 74.38 83 CYS A N 1
ATOM 686 C CA . CYS A 1 83 ? -15.867 -17.438 -10.453 1 74.38 83 CYS A CA 1
ATOM 687 C C . CYS A 1 83 ? -16.031 -18.953 -10.578 1 74.38 83 CYS A C 1
ATOM 689 O O . CYS A 1 83 ? -15.055 -19.688 -10.492 1 74.38 83 CYS A O 1
ATOM 691 N N . GLN A 1 84 ? -17.375 -19.297 -10.438 1 62.38 84 GLN A N 1
ATOM 692 C CA . GLN A 1 84 ? -17.719 -20.672 -10.734 1 62.38 84 GLN A CA 1
ATOM 693 C C . GLN A 1 84 ? -18.078 -20.859 -12.211 1 62.38 84 GLN A C 1
ATOM 695 O O . GLN A 1 84 ? -19.016 -20.219 -12.711 1 62.38 84 GLN A O 1
ATOM 700 N N . GLN A 1 85 ? -17.188 -21.562 -12.93 1 61.84 85 GLN A N 1
ATOM 701 C CA . GLN A 1 85 ? -17.328 -21.875 -14.352 1 61.84 85 GLN A CA 1
ATOM 702 C C . GLN A 1 85 ? -16.922 -20.688 -15.219 1 61.84 85 GLN A C 1
ATOM 704 O O . GLN A 1 85 ? -15.852 -20.109 -15.031 1 61.84 85 GLN A O 1
ATOM 709 N N . SER A 1 86 ? -17.953 -19.953 -15.922 1 61.34 86 SER A N 1
ATOM 710 C CA . SER A 1 86 ? -17.734 -18.797 -16.781 1 61.34 86 SER A CA 1
ATOM 711 C C . SER A 1 86 ? -18.094 -17.5 -16.062 1 61.34 86 SER A C 1
ATOM 713 O O . SER A 1 86 ? -19.266 -17.266 -15.758 1 61.34 86 SER A O 1
ATOM 715 N N . CYS A 1 87 ? -17.172 -16.859 -15.516 1 60.47 87 CYS A N 1
ATOM 716 C CA . CYS A 1 87 ? -17.359 -15.68 -14.672 1 60.47 87 CYS A CA 1
ATOM 717 C C . CYS A 1 87 ? -18.344 -14.711 -15.312 1 60.47 87 CYS A C 1
ATOM 719 O O . CYS A 1 87 ? -19.078 -14 -14.617 1 60.47 87 CYS A O 1
ATOM 721 N N . PHE A 1 88 ? -18.359 -14.828 -16.594 1 64.88 88 PHE A N 1
ATOM 722 C CA . PHE A 1 88 ? -19.172 -13.82 -17.281 1 64.88 88 PHE A CA 1
ATOM 723 C C . PHE A 1 88 ? -20.562 -14.359 -17.578 1 64.88 88 PHE A C 1
ATOM 725 O O . PHE A 1 88 ? -21.234 -13.859 -18.484 1 64.88 88 PHE A O 1
ATOM 732 N N . THR A 1 89 ? -20.906 -15.453 -16.797 1 64.69 89 THR A N 1
ATOM 733 C CA . THR A 1 89 ? -22.266 -15.945 -16.938 1 64.69 89 THR A CA 1
ATOM 734 C C . THR A 1 89 ? -23.156 -15.414 -15.82 1 64.69 89 THR A C 1
ATOM 736 O O . THR A 1 89 ? -22.656 -14.953 -14.789 1 64.69 89 THR A O 1
ATOM 739 N N . TYR A 1 90 ? -24.375 -15.164 -16.062 1 65.81 90 TYR A N 1
ATOM 740 C CA . TYR A 1 90 ? -25.344 -14.578 -15.148 1 65.81 90 TYR A CA 1
ATOM 741 C C . TYR A 1 90 ? -26.094 -15.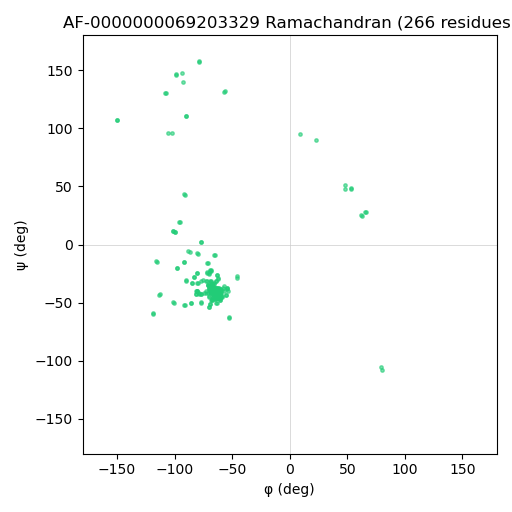664 -14.383 1 65.81 90 TYR A C 1
ATOM 743 O O . TYR A 1 90 ? -27.328 -15.602 -14.25 1 65.81 90 TYR A O 1
ATOM 751 N N . THR A 1 91 ? -25.312 -16.641 -13.93 1 70.25 91 THR A N 1
ATOM 752 C CA . THR A 1 91 ? -25.906 -17.594 -13 1 70.25 91 THR A CA 1
ATOM 753 C C . THR A 1 91 ? -25.969 -17 -11.594 1 70.25 91 THR A C 1
ATOM 755 O O . THR A 1 91 ? -25.297 -16 -11.297 1 70.25 91 THR A O 1
ATOM 758 N N . PHE A 1 92 ? -26.859 -17.5 -10.742 1 70 92 PHE A N 1
ATOM 759 C CA . PHE A 1 92 ? -27.031 -16.984 -9.383 1 70 92 PHE A CA 1
ATOM 760 C C . PHE A 1 92 ? -25.719 -16.984 -8.625 1 70 92 PHE A C 1
ATOM 762 O O . PHE A 1 92 ? -25.406 -16.031 -7.926 1 70 92 PHE A O 1
ATOM 769 N N . GLU A 1 93 ? -24.969 -18.047 -8.875 1 70 93 GLU A N 1
ATOM 770 C CA . GLU A 1 93 ? -23.688 -18.172 -8.188 1 70 93 GLU A CA 1
ATOM 771 C C . GLU A 1 93 ? -22.703 -17.109 -8.664 1 70 93 GLU A C 1
ATOM 773 O O . GLU A 1 93 ? -22.016 -16.5 -7.855 1 70 93 GLU A O 1
ATOM 778 N N . ASN A 1 94 ? -22.703 -16.891 -9.992 1 71.19 94 ASN A N 1
ATOM 779 C CA . ASN A 1 94 ? -21.781 -15.914 -10.562 1 71.19 94 ASN A CA 1
ATOM 780 C C . ASN A 1 94 ? -22.172 -14.492 -10.195 1 71.19 94 ASN A C 1
ATOM 782 O O . ASN A 1 94 ? -21.312 -13.648 -9.945 1 71.19 94 ASN A O 1
ATOM 786 N N . ILE A 1 95 ? -23.469 -14.336 -10.141 1 72.69 95 ILE A N 1
ATOM 787 C CA . ILE A 1 95 ? -23.938 -13 -9.797 1 72.69 95 ILE A CA 1
ATOM 788 C C . ILE A 1 95 ? -23.562 -12.672 -8.352 1 72.69 95 ILE A C 1
ATOM 790 O O . ILE A 1 95 ? -23.062 -11.586 -8.07 1 72.69 95 ILE A O 1
ATOM 794 N N . PHE A 1 96 ? -23.719 -13.609 -7.527 1 73 96 PHE A N 1
ATOM 795 C CA . PHE A 1 96 ? -23.484 -13.352 -6.113 1 73 96 PHE A CA 1
ATOM 796 C C . PHE A 1 96 ? -22 -13.312 -5.812 1 73 96 PHE A C 1
ATOM 798 O O . PHE A 1 96 ? -21.5 -12.344 -5.238 1 73 96 PHE A O 1
ATOM 805 N N . TYR A 1 97 ? -21.25 -14.297 -6.25 1 72.75 97 TYR A N 1
ATOM 806 C CA . TYR A 1 97 ? -19.859 -14.43 -5.824 1 72.75 97 TYR A CA 1
ATOM 807 C C . TYR A 1 97 ? -18.953 -13.5 -6.621 1 72.75 97 TYR A C 1
ATOM 809 O O . TYR A 1 97 ? -18.125 -12.789 -6.043 1 72.75 97 TYR A O 1
ATOM 817 N N . PHE A 1 98 ? -19.234 -13.406 -7.871 1 78.56 98 PHE A N 1
ATOM 818 C CA . PHE A 1 98 ? -18.312 -12.648 -8.711 1 78.56 98 PHE A CA 1
ATOM 819 C C . PHE A 1 98 ? -18.734 -11.188 -8.789 1 78.56 98 PHE A C 1
ATOM 821 O O . PHE A 1 98 ? -17.969 -10.289 -8.422 1 78.56 98 PHE A O 1
ATOM 828 N N . TRP A 1 99 ? -19.953 -10.945 -9.117 1 79.75 99 TRP A N 1
ATOM 829 C CA . TRP A 1 99 ? -20.375 -9.578 -9.43 1 79.75 99 TRP A CA 1
ATOM 830 C C . TRP A 1 99 ? -20.594 -8.773 -8.148 1 79.75 99 TRP A C 1
ATOM 832 O O . TRP A 1 99 ? -20.125 -7.641 -8.039 1 79.75 99 TRP A O 1
ATOM 842 N N . ILE A 1 100 ? -21.203 -9.375 -7.199 1 79.06 100 ILE A N 1
ATOM 843 C CA . ILE A 1 100 ? -21.531 -8.633 -5.988 1 79.06 100 ILE A CA 1
ATOM 844 C C . ILE A 1 100 ? -20.344 -8.648 -5.031 1 79.06 100 ILE A C 1
ATOM 846 O O . ILE A 1 100 ? -19.844 -7.59 -4.648 1 79.06 100 ILE A O 1
ATOM 850 N N . PHE A 1 101 ? -19.875 -9.844 -4.84 1 79.88 101 PHE A N 1
ATOM 851 C CA . PHE A 1 101 ? -18.906 -9.93 -3.758 1 79.88 101 PHE A CA 1
ATOM 852 C C . PHE A 1 101 ? -17.516 -9.523 -4.242 1 79.88 101 PHE A C 1
ATOM 854 O O . PHE A 1 101 ? -16.719 -8.984 -3.473 1 79.88 101 PHE A O 1
ATOM 861 N N . PHE A 1 102 ? -17.297 -9.734 -5.508 1 84.25 102 PHE A N 1
ATOM 862 C CA . PHE A 1 102 ? -15.953 -9.391 -5.965 1 84.25 102 PHE A CA 1
ATOM 863 C C . PHE A 1 102 ? -15.961 -8.039 -6.676 1 84.25 102 PHE A C 1
ATOM 865 O O . PHE A 1 102 ? -15.25 -7.117 -6.273 1 84.25 102 PHE A O 1
ATOM 872 N N . VAL A 1 103 ? -16.828 -7.82 -7.605 1 85.06 103 VAL A N 1
ATOM 873 C CA . VAL A 1 103 ? -16.766 -6.641 -8.461 1 85.06 103 VAL A CA 1
ATOM 874 C C . VAL A 1 103 ? -17.359 -5.438 -7.734 1 85.06 103 VAL A C 1
ATOM 876 O O . VAL A 1 103 ? -16.75 -4.367 -7.691 1 85.06 103 VAL A O 1
ATOM 879 N N . ALA A 1 104 ? -18.438 -5.625 -7.004 1 86.38 104 ALA A N 1
ATOM 880 C CA . ALA A 1 104 ? -19.125 -4.508 -6.367 1 86.38 104 ALA A CA 1
ATOM 881 C C . ALA A 1 104 ? -18.484 -4.168 -5.023 1 86.38 104 ALA A C 1
ATOM 883 O O . ALA A 1 104 ? -18.406 -2.996 -4.645 1 86.38 104 ALA A O 1
ATOM 884 N N . ALA A 1 105 ? -17.984 -5.07 -4.332 1 88.94 105 ALA A N 1
ATOM 885 C CA . ALA A 1 105 ? -17.484 -4.875 -2.971 1 88.94 105 ALA A CA 1
ATOM 886 C C . ALA A 1 105 ? -16.094 -4.262 -2.977 1 88.94 105 ALA A C 1
ATOM 888 O O . ALA A 1 105 ? -15.773 -3.412 -2.141 1 88.94 105 ALA A O 1
ATOM 889 N N . ASN A 1 106 ? -15.312 -4.613 -3.988 1 93.69 106 ASN A N 1
ATOM 890 C CA . ASN A 1 106 ? -13.914 -4.203 -3.957 1 93.69 106 ASN A CA 1
ATOM 891 C C . ASN A 1 106 ? -13.766 -2.703 -4.184 1 93.69 106 ASN A C 1
ATOM 893 O O . ASN A 1 106 ? -12.938 -2.055 -3.539 1 93.69 106 ASN A O 1
ATOM 897 N N . PRO A 1 107 ? -14.594 -2.059 -5.004 1 94.62 107 PRO A N 1
ATOM 898 C CA . PRO A 1 107 ? -14.492 -0.604 -5.156 1 94.62 107 PRO A CA 1
ATOM 899 C C . PRO A 1 107 ? -14.766 0.146 -3.855 1 94.62 107 PRO A C 1
ATOM 901 O O . PRO A 1 107 ? -14.219 1.226 -3.631 1 94.62 107 PRO A O 1
ATOM 904 N N . VAL A 1 108 ? -15.562 -0.397 -3.02 1 94.75 108 VAL A N 1
ATOM 905 C CA . VAL A 1 108 ? -15.859 0.227 -1.734 1 94.75 108 VAL A CA 1
ATOM 906 C C . VAL A 1 108 ? -14.57 0.366 -0.922 1 94.75 108 VAL A C 1
ATOM 908 O O . VAL A 1 108 ? -14.328 1.412 -0.317 1 94.75 108 VAL A O 1
ATOM 911 N N . TRP A 1 109 ? -13.719 -0.633 -1.019 1 95.69 109 TRP A N 1
ATOM 912 C CA . TRP A 1 109 ? -12.477 -0.667 -0.251 1 95.69 109 TRP A CA 1
ATOM 913 C C . TRP A 1 109 ? -11.43 0.26 -0.863 1 95.69 109 TRP A C 1
ATOM 915 O O . TRP A 1 109 ? -10.32 0.39 -0.338 1 95.69 109 TRP A O 1
ATOM 925 N N . ILE A 1 110 ? -11.805 0.922 -1.892 1 96.94 110 ILE A N 1
ATOM 926 C CA . ILE A 1 110 ? -10.938 1.921 -2.508 1 96.94 110 ILE A CA 1
ATOM 927 C C . ILE A 1 110 ? -11.539 3.312 -2.316 1 96.94 110 ILE A C 1
ATOM 929 O O . ILE A 1 110 ? -10.836 4.25 -1.926 1 96.94 110 ILE A O 1
ATOM 933 N N . ILE A 1 111 ? -12.844 3.422 -2.51 1 97.31 111 ILE A N 1
ATOM 934 C CA . ILE A 1 111 ? -13.531 4.707 -2.498 1 97.31 111 ILE A CA 1
ATOM 935 C C . ILE A 1 111 ? -13.555 5.266 -1.076 1 97.31 111 ILE A C 1
ATOM 937 O O . ILE A 1 111 ? -13.266 6.445 -0.859 1 97.31 111 ILE A O 1
ATOM 941 N N . VAL A 1 112 ? -13.867 4.473 -0.138 1 97.44 112 VAL A N 1
ATOM 942 C CA . VAL A 1 112 ? -14 4.934 1.239 1 97.44 112 VAL A CA 1
ATOM 943 C C . VAL A 1 112 ? -12.656 5.449 1.743 1 97.44 112 VAL A C 1
ATOM 945 O O . VAL A 1 112 ? -12.555 6.582 2.227 1 97.44 112 VAL A O 1
ATOM 948 N N . PRO A 1 113 ? -11.617 4.688 1.581 1 97.94 113 PRO A N 1
ATOM 949 C CA . PRO A 1 113 ? -10.32 5.215 2.018 1 97.94 113 PRO A CA 1
ATOM 950 C C . PRO A 1 113 ? -9.891 6.449 1.23 1 97.94 113 PRO A C 1
ATOM 952 O O . PRO A 1 113 ? -9.211 7.324 1.771 1 97.94 113 PRO A O 1
ATOM 955 N N . LEU A 1 114 ? -10.258 6.535 0.006 1 97.81 114 LEU A N 1
ATOM 956 C CA . LEU A 1 114 ? -9.953 7.742 -0.76 1 97.81 114 LEU A CA 1
ATOM 957 C C . LEU A 1 114 ? -10.664 8.953 -0.167 1 97.81 114 LEU A C 1
ATOM 959 O O . LEU A 1 114 ? -10.086 10.039 -0.086 1 97.81 114 LEU A O 1
ATOM 963 N N . LEU A 1 115 ? -11.875 8.758 0.226 1 98 115 LEU A N 1
ATOM 964 C CA . LEU A 1 115 ? -12.625 9.828 0.869 1 98 115 LEU A CA 1
ATOM 965 C C . LEU A 1 115 ? -12.016 10.195 2.215 1 98 115 LEU A C 1
ATOM 967 O O . LEU A 1 115 ? -11.992 11.367 2.596 1 98 115 LEU A O 1
ATOM 971 N N . CYS A 1 116 ? -11.523 9.188 2.912 1 97.75 116 CYS A N 1
ATOM 972 C CA . CYS A 1 116 ? -10.852 9.453 4.176 1 97.75 116 CYS A CA 1
ATOM 973 C C . CYS A 1 116 ? -9.594 10.289 3.961 1 97.75 116 CYS A C 1
ATOM 975 O O . CYS A 1 116 ? -9.312 11.203 4.738 1 97.75 116 CYS A O 1
ATOM 977 N N . ILE A 1 117 ? -8.891 9.992 2.924 1 97.94 117 ILE A N 1
ATOM 978 C CA . ILE A 1 117 ? -7.688 10.75 2.598 1 97.94 117 ILE A CA 1
ATOM 979 C C . ILE A 1 117 ? -8.055 12.211 2.312 1 97.94 117 ILE A C 1
ATOM 981 O O . ILE A 1 117 ? -7.406 13.133 2.811 1 97.94 117 ILE A O 1
ATOM 985 N N . ARG A 1 118 ? -9.086 12.359 1.583 1 97.31 118 ARG A N 1
ATOM 986 C CA . ARG A 1 118 ? -9.539 13.703 1.246 1 97.31 118 ARG A CA 1
ATOM 987 C C . ARG A 1 118 ? -9.992 14.461 2.492 1 97.31 118 ARG A C 1
ATOM 989 O O . ARG A 1 118 ? -9.602 15.609 2.703 1 97.31 118 ARG A O 1
ATOM 996 N N . THR A 1 119 ? -10.766 13.852 3.299 1 96.94 119 THR A N 1
ATOM 997 C CA . THR A 1 119 ? -11.273 14.477 4.512 1 96.94 119 THR A CA 1
ATOM 998 C C . THR A 1 119 ? -10.133 14.82 5.465 1 96.94 119 THR A C 1
ATOM 1000 O O . THR A 1 119 ? -10.109 15.914 6.039 1 96.94 119 THR A O 1
ATOM 1003 N N . ALA A 1 120 ? -9.203 13.898 5.582 1 96.19 120 ALA A N 1
ATOM 1004 C CA . ALA A 1 120 ? -8.047 14.133 6.445 1 96.19 120 ALA A CA 1
ATOM 1005 C C . ALA A 1 120 ? -7.223 15.312 5.949 1 96.19 120 ALA A C 1
ATOM 1007 O O . ALA A 1 120 ? -6.754 16.125 6.746 1 96.19 120 ALA A O 1
ATOM 1008 N N . SER A 1 121 ? -7.062 15.43 4.68 1 94.56 121 SER A N 1
ATOM 1009 C CA . SER A 1 121 ? -6.324 16.547 4.09 1 94.56 121 SER A CA 1
ATOM 1010 C C . SER A 1 121 ? -7.008 17.875 4.379 1 94.56 121 SER A C 1
ATOM 1012 O O . SER A 1 121 ? -6.344 18.859 4.73 1 94.56 121 SER A O 1
ATOM 1014 N N . ILE A 1 122 ? -8.297 17.922 4.281 1 94.12 122 ILE A N 1
ATOM 1015 C CA . ILE A 1 122 ? -9.078 19.125 4.523 1 94.12 122 ILE A CA 1
ATOM 1016 C C . ILE A 1 122 ? -8.984 19.516 5.996 1 94.12 122 ILE A C 1
ATOM 1018 O O . ILE A 1 122 ? -8.789 20.688 6.324 1 94.12 122 ILE A O 1
ATOM 1022 N N . ASN A 1 123 ? -9.078 18.547 6.82 1 92.25 123 ASN A N 1
ATOM 1023 C CA . ASN A 1 123 ? -8.969 18.797 8.258 1 92.25 123 ASN A CA 1
ATOM 1024 C C . ASN A 1 123 ? -7.613 19.391 8.617 1 92.25 123 ASN A C 1
ATOM 1026 O O . ASN A 1 123 ? -7.527 20.312 9.445 1 92.25 123 ASN A O 1
ATOM 1030 N N . LEU A 1 124 ? -6.598 18.891 8.031 1 90.69 124 LEU A N 1
ATOM 1031 C CA . LEU A 1 124 ? -5.246 19.375 8.297 1 90.69 124 LEU A CA 1
ATOM 1032 C C . LEU A 1 124 ? -5.078 20.812 7.828 1 90.69 124 LEU A C 1
ATOM 1034 O O . LEU A 1 124 ? -4.484 21.641 8.531 1 90.69 124 LEU A O 1
ATOM 1038 N N . GLN A 1 125 ? -5.613 21.094 6.734 1 86.81 125 GLN A N 1
ATOM 1039 C CA . GLN A 1 125 ? -5.512 22.438 6.18 1 86.81 125 GLN A CA 1
ATOM 1040 C C . GLN A 1 125 ? -6.301 23.438 7.016 1 86.81 125 GLN A C 1
ATOM 1042 O O . GLN A 1 125 ? -5.848 24.562 7.242 1 86.81 125 GLN A O 1
ATOM 1047 N N . ASN A 1 126 ? -7.449 23.047 7.445 1 86.62 126 ASN A N 1
ATOM 1048 C CA . ASN A 1 126 ? -8.297 23.922 8.242 1 86.62 126 ASN A CA 1
ATOM 1049 C C . ASN A 1 126 ? -7.676 24.203 9.609 1 86.62 126 ASN A C 1
ATOM 1051 O O . ASN A 1 126 ? -7.836 25.297 10.148 1 86.62 126 ASN A O 1
ATOM 1055 N N . LYS A 1 127 ? -7.117 23.281 10.109 1 78.31 127 LYS A N 1
ATOM 1056 C CA . LYS A 1 127 ? -6.508 23.469 11.422 1 78.31 127 LYS A CA 1
ATOM 1057 C C . LYS A 1 127 ? -5.395 24.516 11.367 1 78.31 127 LYS A C 1
ATOM 1059 O O . LYS A 1 127 ? -5.23 25.297 12.297 1 78.31 127 LYS A O 1
ATOM 1064 N N . LEU A 1 128 ? -4.691 24.547 10.383 1 70 128 LEU A N 1
ATOM 1065 C CA . LEU A 1 128 ? -3.641 25.547 10.242 1 70 128 LEU A CA 1
ATOM 1066 C C . LEU A 1 128 ? -4.234 26.906 9.93 1 70 128 LEU A C 1
ATOM 1068 O O . LEU A 1 128 ? -3.75 27.938 10.422 1 70 128 LEU A O 1
ATOM 1072 N N . GLU A 1 129 ? -5.238 26.906 9.062 1 66.19 129 GLU A N 1
ATOM 1073 C CA . GLU A 1 129 ? -5.871 28.172 8.742 1 66.19 129 GLU A CA 1
ATOM 1074 C C . GLU A 1 129 ? -6.629 28.734 9.945 1 66.19 129 GLU A C 1
ATOM 1076 O O . GLU A 1 129 ? -6.637 29.953 10.164 1 66.19 129 GLU A O 1
ATOM 1081 N N . GLY A 1 130 ? -7.383 27.891 10.539 1 60.06 130 GLY A N 1
ATOM 1082 C CA . GLY A 1 130 ? -8.125 28.375 11.695 1 60.06 130 GLY A CA 1
ATOM 1083 C C . GLY A 1 130 ? -7.234 28.938 12.781 1 60.06 130 GLY A C 1
ATOM 1084 O O . GLY A 1 130 ? -7.586 29.922 13.422 1 60.06 130 GLY A O 1
ATOM 1085 N N . LYS A 1 131 ? -6.156 28.406 13.008 1 57.22 131 LYS A N 1
ATOM 1086 C CA . LYS A 1 131 ? -5.25 28.953 14.016 1 57.22 131 LYS A CA 1
ATOM 1087 C C . LYS A 1 131 ? -4.625 30.25 13.547 1 57.22 131 LYS A C 1
ATOM 1089 O O . LYS A 1 131 ? -4.348 31.141 14.352 1 57.22 131 LYS A O 1
ATOM 1094 N N . SER A 1 132 ? -4.43 30.344 12.219 1 53.5 132 SER A N 1
ATOM 1095 C CA . SER A 1 132 ? -3.918 31.625 11.734 1 53.5 132 SER A CA 1
ATOM 1096 C C . SER A 1 132 ? -4.949 32.75 11.906 1 53.5 132 SER A C 1
ATOM 1098 O O . SER A 1 132 ? -4.594 33.875 12.211 1 53.5 132 SER A O 1
ATOM 1100 N N . LYS A 1 133 ? -6.285 32.5 11.781 1 53.75 133 LYS A N 1
ATOM 1101 C CA . LYS A 1 133 ? -7.305 33.531 11.938 1 53.75 133 LYS A CA 1
ATOM 1102 C C . LYS A 1 133 ? -7.504 33.875 13.414 1 53.75 133 LYS A C 1
ATOM 1104 O O . LYS A 1 133 ? -7.832 35.031 13.742 1 53.75 133 LYS A O 1
ATOM 1109 N N . ARG A 1 134 ? -7.328 33.031 14.219 1 50.44 134 ARG A N 1
ATOM 1110 C CA . ARG A 1 134 ? -7.52 33.344 15.625 1 50.44 134 ARG A CA 1
ATOM 1111 C C . ARG A 1 134 ? -6.293 34.062 16.203 1 50.44 134 ARG A C 1
ATOM 1113 O O . ARG A 1 134 ? -6.348 34.625 17.281 1 50.44 134 ARG A O 1
ATOM 1120 N N . ALA A 1 135 ? -5.273 34.125 15.406 1 49.06 135 ALA A N 1
ATOM 1121 C CA . ALA A 1 135 ? -4.137 34.906 15.914 1 49.06 135 ALA A CA 1
ATOM 1122 C C . ALA A 1 135 ? -4.141 36.312 15.352 1 49.06 135 ALA A C 1
ATOM 1124 O O . ALA A 1 135 ? -4.566 36.531 14.219 1 49.06 135 ALA A O 1
ATOM 1125 N N . MET B 1 1 ? 15.719 -1.276 -24 1 51.66 1 MET B N 1
ATOM 1126 C CA . MET B 1 1 ? 16.188 -2.633 -24.266 1 51.66 1 MET B CA 1
ATOM 1127 C C . MET B 1 1 ? 17.234 -3.061 -23.25 1 51.66 1 MET B C 1
ATOM 1129 O O . MET B 1 1 ? 17.125 -4.121 -22.641 1 51.66 1 MET B O 1
ATOM 1133 N N . ARG B 1 2 ? 18.219 -2.117 -23.016 1 56.09 2 ARG B N 1
ATOM 1134 C CA . ARG B 1 2 ? 19.344 -2.451 -22.172 1 56.09 2 ARG B CA 1
ATOM 1135 C C . ARG B 1 2 ? 18.938 -2.531 -20.703 1 56.09 2 ARG B C 1
ATOM 1137 O O . ARG B 1 2 ? 19.312 -3.465 -20 1 56.09 2 ARG B O 1
ATOM 1144 N N . LEU B 1 3 ? 18.094 -1.615 -20.297 1 53.91 3 LEU B N 1
ATOM 1145 C CA . LEU B 1 3 ? 17.672 -1.602 -18.906 1 53.91 3 LEU B CA 1
ATOM 1146 C C . LEU B 1 3 ? 16.797 -2.803 -18.594 1 53.91 3 LEU B C 1
ATOM 1148 O O . LEU B 1 3 ? 16.922 -3.414 -17.531 1 53.91 3 LEU B O 1
ATOM 1152 N N . PHE B 1 4 ? 16.031 -3.045 -19.562 1 62.81 4 PHE B N 1
ATOM 1153 C CA . PHE B 1 4 ? 15.156 -4.203 -19.391 1 62.81 4 PHE B CA 1
ATOM 1154 C C . PHE B 1 4 ? 15.977 -5.488 -19.328 1 62.81 4 PHE B C 1
ATOM 1156 O O . PHE B 1 4 ? 15.641 -6.398 -18.562 1 62.81 4 PHE B O 1
ATOM 1163 N N . GLN B 1 5 ? 17.047 -5.477 -20.062 1 64.25 5 GLN B N 1
ATOM 1164 C CA . GLN B 1 5 ? 17.922 -6.637 -20.047 1 64.25 5 GLN B CA 1
ATOM 1165 C C . GLN B 1 5 ? 18.625 -6.785 -18.703 1 64.25 5 GLN B C 1
ATOM 1167 O O . GLN B 1 5 ? 18.766 -7.895 -18.188 1 64.25 5 GLN B O 1
ATOM 1172 N N . LYS B 1 6 ? 19.047 -5.664 -18.188 1 64.56 6 LYS B N 1
ATOM 1173 C CA . LYS B 1 6 ? 19.734 -5.707 -16.891 1 64.56 6 LYS B CA 1
ATOM 1174 C C . LYS B 1 6 ? 18.797 -6.133 -15.781 1 64.56 6 LYS B C 1
ATOM 1176 O O . LYS B 1 6 ? 19.156 -6.926 -14.914 1 64.56 6 LYS B O 1
ATOM 1181 N N . TYR B 1 7 ? 17.562 -5.621 -15.898 1 66.75 7 TYR B N 1
ATOM 1182 C CA . TYR B 1 7 ? 16.578 -6.027 -14.898 1 66.75 7 TYR B CA 1
ATOM 1183 C C . TYR B 1 7 ? 16.219 -7.496 -15.062 1 66.75 7 TYR B C 1
ATOM 1185 O O . TYR B 1 7 ? 15.945 -8.188 -14.078 1 66.75 7 TYR B O 1
ATOM 1193 N N . SER B 1 8 ? 16.297 -7.875 -16.297 1 70.56 8 SER B N 1
ATOM 1194 C CA . SER B 1 8 ? 15.961 -9.273 -16.578 1 70.56 8 SER B CA 1
ATOM 1195 C C . SER B 1 8 ? 17.031 -10.211 -16.031 1 70.56 8 SER B C 1
ATOM 1197 O O . SER B 1 8 ? 16.734 -11.367 -15.711 1 70.56 8 SER B O 1
ATOM 1199 N N . GLU B 1 9 ? 18.188 -9.617 -15.938 1 72.5 9 GLU B N 1
ATOM 1200 C CA . GLU B 1 9 ? 19.266 -10.422 -15.383 1 72.5 9 GLU B CA 1
ATOM 1201 C C . GLU B 1 9 ? 19.203 -10.469 -13.859 1 72.5 9 GLU B C 1
ATOM 1203 O O . GLU B 1 9 ? 19.578 -11.469 -13.242 1 72.5 9 GLU B O 1
ATOM 1208 N N . LEU B 1 10 ? 18.562 -9.422 -13.289 1 75.25 10 LEU B N 1
ATOM 1209 C CA . LEU B 1 10 ? 18.531 -9.312 -11.836 1 75.25 10 LEU B CA 1
ATOM 1210 C C . LEU B 1 10 ? 17.312 -10.023 -11.266 1 75.25 10 LEU B C 1
ATOM 1212 O O . LEU B 1 10 ? 17.375 -10.625 -10.195 1 75.25 10 LEU B O 1
ATOM 1216 N N . ASP B 1 11 ? 16.312 -10 -12.047 1 85.62 11 ASP B N 1
ATOM 1217 C CA . ASP B 1 11 ? 15.023 -10.531 -11.594 1 85.62 11 ASP B CA 1
ATOM 1218 C C . ASP B 1 11 ? 14.219 -11.094 -12.766 1 85.62 11 ASP B C 1
ATOM 1220 O O . ASP B 1 11 ? 13.711 -10.336 -13.594 1 85.62 11 ASP B O 1
ATOM 1224 N N . LEU B 1 12 ? 14.117 -12.414 -12.836 1 85.31 12 LEU B N 1
ATOM 1225 C CA . LEU B 1 12 ? 13.484 -13.109 -13.953 1 85.31 12 LEU B CA 1
ATOM 1226 C C . LEU B 1 12 ? 11.992 -12.797 -14.008 1 85.31 12 LEU B C 1
ATOM 1228 O O . LEU B 1 12 ? 11.336 -13.055 -15.023 1 85.31 12 LEU B O 1
ATOM 1232 N N . ARG B 1 13 ? 11.484 -12.164 -13.047 1 90 13 ARG B N 1
ATOM 1233 C CA . ARG B 1 13 ? 10.062 -11.836 -13.031 1 90 13 ARG B CA 1
ATOM 1234 C C . ARG B 1 13 ? 9.734 -10.742 -14.047 1 90 13 ARG B C 1
ATOM 1236 O O . ARG B 1 13 ? 8.602 -10.641 -14.516 1 90 13 ARG B O 1
ATOM 1243 N N . TYR B 1 14 ? 10.664 -9.984 -14.391 1 88.56 14 TYR B N 1
ATOM 1244 C CA . TYR B 1 14 ? 10.43 -8.898 -15.336 1 88.56 14 TYR B CA 1
ATOM 1245 C C . TYR B 1 14 ? 10.18 -9.445 -16.734 1 88.56 14 TYR B C 1
ATOM 1247 O O . TYR B 1 14 ? 9.133 -9.18 -17.328 1 88.56 14 TYR B O 1
ATOM 1255 N N . PRO B 1 15 ? 11.086 -10.281 -17.234 1 87.94 15 PRO B N 1
ATOM 1256 C CA . PRO B 1 15 ? 10.828 -10.828 -18.562 1 87.94 15 PRO B CA 1
ATOM 1257 C C . PRO B 1 15 ? 9.641 -11.789 -18.594 1 87.94 15 PRO B C 1
ATOM 1259 O O . PRO B 1 15 ? 8.984 -11.938 -19.625 1 87.94 15 PRO B O 1
ATOM 1262 N N . LEU B 1 16 ? 9.281 -12.375 -17.5 1 89.5 16 LEU B N 1
ATOM 1263 C CA . LEU B 1 16 ? 8.156 -13.305 -17.422 1 89.5 16 LEU B CA 1
ATOM 1264 C C . LEU B 1 16 ? 6.848 -12.555 -17.188 1 89.5 16 LEU B C 1
ATOM 1266 O O . LEU B 1 16 ? 5.773 -13.156 -17.188 1 89.5 16 LEU B O 1
ATOM 1270 N N . GLN B 1 17 ? 6.941 -11.227 -16.969 1 92 17 GLN B N 1
ATOM 1271 C CA . GLN B 1 17 ? 5.766 -10.391 -16.734 1 92 17 GLN B CA 1
ATOM 1272 C C . GLN B 1 17 ? 4.918 -10.953 -15.594 1 92 17 GLN B C 1
ATOM 1274 O O . GLN B 1 17 ? 3.709 -11.133 -15.75 1 92 17 GLN B O 1
ATOM 1279 N N . GLU B 1 18 ? 5.645 -11.266 -14.445 1 93.5 18 GLU B N 1
ATOM 1280 C CA . GLU B 1 18 ? 4.965 -11.758 -13.258 1 93.5 18 GLU B CA 1
ATOM 1281 C C . GLU B 1 18 ? 3.898 -10.773 -12.781 1 93.5 18 GLU B C 1
ATOM 1283 O O . GLU B 1 18 ? 4.156 -9.57 -12.688 1 93.5 18 GLU B O 1
ATOM 1288 N N . PRO B 1 19 ? 2.74 -11.203 -12.516 1 94.19 19 PRO B N 1
ATOM 1289 C CA . PRO B 1 19 ? 1.593 -10.32 -12.297 1 94.19 19 PRO B CA 1
ATOM 1290 C C . PRO B 1 19 ? 1.801 -9.359 -11.133 1 94.19 19 PRO B C 1
ATOM 1292 O O . PRO B 1 19 ? 1.415 -8.195 -11.211 1 94.19 19 PRO B O 1
ATOM 1295 N N . THR B 1 20 ? 2.295 -9.836 -10.055 1 95.62 20 THR B N 1
ATOM 1296 C CA . THR B 1 20 ? 2.52 -8.953 -8.914 1 95.62 20 THR B CA 1
ATOM 1297 C C . THR B 1 20 ? 3.508 -7.852 -9.266 1 95.62 20 THR B C 1
ATOM 1299 O O . THR B 1 20 ? 3.277 -6.68 -8.953 1 95.62 20 THR B O 1
ATOM 1302 N N . LEU B 1 21 ? 4.551 -8.195 -9.93 1 94.69 21 LEU B N 1
ATOM 1303 C CA . LEU B 1 21 ? 5.562 -7.227 -10.344 1 94.69 21 LEU B CA 1
ATOM 1304 C C . LEU B 1 21 ? 4.996 -6.242 -11.359 1 94.69 21 LEU B C 1
ATOM 1306 O O . LEU B 1 21 ? 5.305 -5.051 -11.32 1 94.69 21 LEU B O 1
ATOM 1310 N N . MET B 1 22 ? 4.219 -6.773 -12.266 1 95.62 22 MET B N 1
ATOM 1311 C CA . MET B 1 22 ? 3.59 -5.895 -13.242 1 95.62 22 MET B CA 1
ATOM 1312 C C . MET B 1 22 ? 2.633 -4.918 -12.562 1 95.62 22 MET B C 1
ATOM 1314 O O . MET B 1 22 ? 2.525 -3.762 -12.977 1 95.62 22 MET B O 1
ATOM 1318 N N . THR B 1 23 ? 1.941 -5.398 -11.57 1 96.25 23 THR B N 1
ATOM 1319 C CA . THR B 1 23 ? 1.053 -4.535 -10.797 1 96.25 23 THR B CA 1
ATOM 1320 C C . THR B 1 23 ? 1.842 -3.434 -10.094 1 96.25 23 THR B C 1
ATOM 1322 O O . THR B 1 23 ? 1.458 -2.264 -10.133 1 96.25 23 THR B O 1
ATOM 1325 N N . ILE B 1 24 ? 2.943 -3.785 -9.492 1 97.31 24 ILE B N 1
ATOM 1326 C CA . ILE B 1 24 ? 3.809 -2.824 -8.812 1 97.31 24 ILE B CA 1
ATOM 1327 C C . ILE B 1 24 ? 4.316 -1.791 -9.82 1 97.31 24 ILE B C 1
ATOM 1329 O O . ILE B 1 24 ? 4.277 -0.587 -9.547 1 97.31 24 ILE B O 1
ATOM 1333 N N . SER B 1 25 ? 4.703 -2.254 -10.953 1 95.56 25 SER B N 1
ATOM 1334 C CA . SER B 1 25 ? 5.219 -1.372 -12 1 95.56 25 SER B CA 1
ATOM 1335 C C . SER B 1 25 ? 4.152 -0.385 -12.461 1 95.56 25 SER B C 1
ATOM 1337 O O . SER B 1 25 ? 4.445 0.791 -12.688 1 95.56 25 SER B O 1
ATOM 1339 N N . ALA B 1 26 ? 2.977 -0.848 -12.562 1 96.12 26 ALA B N 1
ATOM 1340 C CA . ALA B 1 26 ? 1.872 0.023 -12.961 1 96.12 26 ALA B CA 1
ATOM 1341 C C . ALA B 1 26 ? 1.61 1.089 -11.898 1 96.12 26 ALA B C 1
ATOM 1343 O O . ALA B 1 26 ? 1.424 2.264 -12.227 1 96.12 26 ALA B O 1
ATOM 1344 N N . ILE B 1 27 ? 1.613 0.688 -10.672 1 97.19 27 ILE B N 1
ATOM 1345 C CA . ILE B 1 27 ? 1.4 1.619 -9.57 1 97.19 27 ILE B CA 1
ATOM 1346 C C . ILE B 1 27 ? 2.521 2.656 -9.547 1 97.19 27 ILE B C 1
ATOM 1348 O O . ILE B 1 27 ? 2.268 3.848 -9.359 1 97.19 27 ILE B O 1
ATOM 1352 N N . GLU B 1 28 ? 3.734 2.258 -9.719 1 96.25 28 GLU B N 1
ATOM 1353 C CA . GLU B 1 28 ? 4.883 3.158 -9.727 1 96.25 28 GLU B CA 1
ATOM 1354 C C . GLU B 1 28 ? 4.785 4.168 -10.867 1 96.25 28 GLU B C 1
ATOM 1356 O O . GLU B 1 28 ? 5.078 5.352 -10.68 1 96.25 28 GLU B O 1
ATOM 1361 N N . PHE B 1 29 ? 4.301 3.664 -11.906 1 95.81 29 PHE B N 1
ATOM 1362 C CA . PHE B 1 29 ? 4.277 4.52 -13.094 1 95.81 29 PHE B CA 1
ATOM 1363 C C . PHE B 1 29 ? 3.076 5.457 -13.055 1 95.81 29 PHE B C 1
ATOM 1365 O O . PHE B 1 29 ? 3.211 6.656 -13.305 1 95.81 29 PHE B O 1
ATOM 1372 N N . PHE B 1 30 ? 1.946 5 -12.68 1 96.62 30 PHE B N 1
ATOM 1373 C CA . PHE B 1 30 ? 0.729 5.781 -12.859 1 96.62 30 PHE B CA 1
ATOM 1374 C C . PHE B 1 30 ? 0.354 6.5 -11.57 1 96.62 30 PHE B C 1
ATOM 1376 O O . PHE B 1 30 ? -0.407 7.473 -11.594 1 96.62 30 PHE B O 1
ATOM 1383 N N . ILE B 1 31 ? 0.848 6.055 -10.469 1 96.25 31 ILE B N 1
ATOM 1384 C CA . ILE B 1 31 ? 0.417 6.645 -9.211 1 96.25 31 ILE B CA 1
ATOM 1385 C C . ILE B 1 31 ? 1.613 7.277 -8.5 1 96.25 31 ILE B C 1
ATOM 1387 O O . ILE B 1 31 ? 1.681 8.5 -8.352 1 96.25 31 ILE B O 1
ATOM 1391 N N . MET B 1 32 ? 2.592 6.484 -8.211 1 96.44 32 MET B N 1
ATOM 1392 C CA . MET B 1 32 ? 3.73 6.969 -7.438 1 96.44 32 MET B CA 1
ATOM 1393 C C . MET B 1 32 ? 4.527 8 -8.227 1 96.44 32 MET B C 1
ATOM 1395 O O . MET B 1 32 ? 4.941 9.023 -7.68 1 96.44 32 MET B O 1
ATOM 1399 N N . GLY B 1 33 ? 4.766 7.68 -9.477 1 96 33 GLY B N 1
ATOM 1400 C CA . GLY B 1 33 ? 5.492 8.617 -10.32 1 96 33 GLY B CA 1
ATOM 1401 C C . GLY B 1 33 ? 4.891 10.008 -10.312 1 96 33 GLY B C 1
ATOM 1402 O O . GLY B 1 33 ? 5.539 10.977 -9.898 1 96 33 GLY B O 1
ATOM 1403 N N . PRO B 1 34 ? 3.684 10.141 -10.773 1 97.12 34 PRO B N 1
ATOM 1404 C CA . PRO B 1 34 ? 3.008 11.445 -10.773 1 97.12 34 PRO B CA 1
ATOM 1405 C C . PRO B 1 34 ? 2.973 12.086 -9.383 1 97.12 34 PRO B C 1
ATOM 1407 O O . PRO B 1 34 ? 3.119 13.305 -9.266 1 97.12 34 PRO B O 1
ATOM 1410 N N . LEU B 1 35 ? 2.793 11.336 -8.312 1 97.25 35 LEU B N 1
ATOM 1411 C CA . LEU B 1 35 ? 2.76 11.867 -6.957 1 97.25 35 LEU B CA 1
ATOM 1412 C C . LEU B 1 35 ? 4.109 12.461 -6.57 1 97.25 35 LEU B C 1
ATOM 1414 O O . LEU B 1 35 ? 4.168 13.531 -5.953 1 97.25 35 LEU B O 1
ATOM 1418 N N . CYS B 1 36 ? 5.152 11.766 -6.934 1 97.06 36 CYS B N 1
ATOM 1419 C CA . CYS B 1 36 ? 6.492 12.258 -6.613 1 97.06 36 CYS B CA 1
ATOM 1420 C C . CYS B 1 36 ? 6.785 13.562 -7.344 1 97.06 36 CYS B C 1
ATOM 1422 O O . CYS B 1 36 ? 7.367 14.484 -6.77 1 97.06 36 CYS B O 1
ATOM 1424 N N . VAL B 1 37 ? 6.391 13.586 -8.578 1 97.25 37 VAL B N 1
ATOM 1425 C CA . VAL B 1 37 ? 6.578 14.812 -9.344 1 97.25 37 VAL B CA 1
ATOM 1426 C C . VAL B 1 37 ? 5.773 15.945 -8.719 1 97.25 37 VAL B C 1
ATOM 1428 O O . VAL B 1 37 ? 6.273 17.062 -8.578 1 97.25 37 VAL B O 1
ATOM 1431 N N . TRP B 1 38 ? 4.555 15.664 -8.32 1 96.69 38 TRP B N 1
ATOM 1432 C CA . TRP B 1 38 ? 3.697 16.672 -7.695 1 96.69 38 TRP B CA 1
ATOM 1433 C C . TRP B 1 38 ? 4.312 17.172 -6.395 1 96.69 38 TRP B C 1
ATOM 1435 O O . TRP B 1 38 ? 4.344 18.375 -6.141 1 96.69 38 TRP B O 1
ATOM 1445 N N . ILE B 1 39 ? 4.824 16.328 -5.609 1 97.06 39 ILE B N 1
ATOM 1446 C CA . ILE B 1 39 ? 5.453 16.672 -4.34 1 97.06 39 ILE B CA 1
ATOM 1447 C C . ILE B 1 39 ? 6.688 17.531 -4.594 1 97.06 39 ILE B C 1
ATOM 1449 O O . ILE B 1 39 ? 6.891 18.547 -3.926 1 97.06 39 ILE B O 1
ATOM 1453 N N . ALA B 1 40 ? 7.453 17.094 -5.586 1 96.38 40 ALA B N 1
ATOM 1454 C CA . ALA B 1 40 ? 8.656 17.844 -5.926 1 96.38 40 ALA B CA 1
ATOM 1455 C C . ALA B 1 40 ? 8.312 19.281 -6.348 1 96.38 40 ALA B C 1
ATOM 1457 O O . ALA B 1 40 ? 9 20.219 -5.961 1 96.38 40 ALA B O 1
ATOM 1458 N N . LEU B 1 41 ? 7.297 19.406 -7.113 1 96.06 41 LEU B N 1
ATOM 1459 C CA . LEU B 1 41 ? 6.871 20.734 -7.559 1 96.06 41 LEU B CA 1
ATOM 1460 C C . LEU B 1 41 ? 6.367 21.562 -6.387 1 96.06 41 LEU B C 1
ATOM 1462 O O . LEU B 1 41 ? 6.621 22.766 -6.316 1 96.06 41 LEU B O 1
ATOM 1466 N N . ARG B 1 42 ? 5.699 20.953 -5.496 1 94.56 42 ARG B N 1
ATOM 1467 C CA . ARG B 1 42 ? 5.199 21.672 -4.324 1 94.56 42 ARG B CA 1
ATOM 1468 C C . ARG B 1 42 ? 6.348 22.125 -3.436 1 94.56 42 ARG B C 1
ATOM 1470 O O . ARG B 1 42 ? 6.293 23.219 -2.861 1 94.56 42 ARG B O 1
ATOM 1477 N N . ILE B 1 43 ? 7.332 21.359 -3.324 1 93.56 43 ILE B N 1
ATOM 1478 C CA . ILE B 1 43 ? 8.508 21.734 -2.541 1 93.56 43 ILE B CA 1
ATOM 1479 C C . ILE B 1 43 ? 9.234 22.875 -3.227 1 93.56 43 ILE B C 1
ATOM 1481 O O . ILE B 1 43 ? 9.586 23.875 -2.582 1 93.56 43 ILE B O 1
ATOM 1485 N N . LYS B 1 44 ? 9.438 22.719 -4.492 1 94.62 44 LYS B N 1
ATOM 1486 C CA . LYS B 1 44 ? 10.156 23.734 -5.262 1 94.62 44 LYS B CA 1
ATOM 1487 C C . LYS B 1 44 ? 9.477 25.094 -5.156 1 94.62 44 LYS B C 1
ATOM 1489 O O . LYS B 1 44 ? 10.141 26.109 -4.973 1 94.62 44 LYS B O 1
ATOM 1494 N N . TYR B 1 45 ? 8.188 25.094 -5.18 1 93 45 TYR B N 1
ATOM 1495 C CA . TYR B 1 45 ? 7.457 26.344 -5.203 1 93 45 TYR B CA 1
ATOM 1496 C C . TYR B 1 45 ? 6.949 26.703 -3.812 1 93 45 TYR B C 1
ATOM 1498 O O . TYR B 1 45 ? 6.137 27.625 -3.658 1 93 45 TYR B O 1
ATOM 1506 N N . GLN B 1 46 ? 7.426 25.969 -2.785 1 82.19 46 GLN B N 1
ATOM 1507 C CA . GLN B 1 46 ? 7.125 26.219 -1.38 1 82.19 46 GLN B CA 1
ATOM 1508 C C . GLN B 1 46 ? 5.625 26.422 -1.166 1 82.19 46 GLN B C 1
ATOM 1510 O O . GLN B 1 46 ? 5.207 27.375 -0.511 1 82.19 46 GLN B O 1
ATOM 1515 N N . ARG B 1 47 ? 4.98 25.453 -1.708 1 77.81 47 ARG B N 1
ATOM 1516 C CA . ARG B 1 47 ? 3.527 25.516 -1.579 1 77.81 47 ARG B CA 1
ATOM 1517 C C . ARG B 1 47 ? 3.057 24.734 -0.351 1 77.81 47 ARG B C 1
ATOM 1519 O O . ARG B 1 47 ? 3.512 23.625 -0.105 1 77.81 47 ARG B O 1
ATOM 1526 N N . ASN B 1 48 ? 1.992 25.172 0.278 1 79.06 48 ASN B N 1
ATOM 1527 C CA . ASN B 1 48 ? 1.288 24.594 1.415 1 79.06 48 ASN B CA 1
ATOM 1528 C C . ASN B 1 48 ? 2.062 23.422 2.014 1 79.06 48 ASN B C 1
ATOM 1530 O O . ASN B 1 48 ? 1.919 22.281 1.566 1 79.06 48 ASN B O 1
ATOM 1534 N N . GLU B 1 49 ? 2.826 23.594 2.979 1 87.81 49 GLU B N 1
ATOM 1535 C CA . GLU B 1 49 ? 3.689 22.609 3.631 1 87.81 49 GLU B CA 1
ATOM 1536 C C . GLU B 1 49 ? 2.869 21.484 4.273 1 87.81 49 GLU B C 1
ATOM 1538 O O . GLU B 1 49 ? 3.332 20.344 4.371 1 87.81 49 GLU B O 1
ATOM 1543 N N . ILE B 1 50 ? 1.688 21.828 4.59 1 90 50 ILE B N 1
ATOM 1544 C CA . ILE B 1 50 ? 0.847 20.844 5.242 1 90 50 ILE B CA 1
ATOM 1545 C C . ILE B 1 50 ? 0.486 19.734 4.25 1 90 50 ILE B C 1
ATOM 1547 O O . ILE B 1 50 ? 0.722 18.547 4.512 1 90 50 ILE B O 1
ATOM 1551 N N . LEU B 1 51 ? 0.014 20.156 3.145 1 92.69 51 LEU B N 1
ATOM 1552 C CA . LEU B 1 51 ? -0.367 19.203 2.117 1 92.69 51 LEU B CA 1
ATOM 1553 C C . LEU B 1 51 ? 0.852 18.438 1.605 1 92.69 51 LEU B C 1
ATOM 1555 O O . LEU B 1 51 ? 0.774 17.234 1.341 1 92.69 51 LEU B O 1
ATOM 1559 N N . THR B 1 52 ? 1.933 19.125 1.478 1 95.5 52 THR B N 1
ATOM 1560 C CA . THR B 1 52 ? 3.156 18.5 0.981 1 95.5 52 THR B CA 1
ATOM 1561 C C . THR B 1 52 ? 3.6 17.359 1.903 1 95.5 52 THR B C 1
ATOM 1563 O O . THR B 1 52 ? 3.859 16.25 1.446 1 95.5 52 THR B O 1
ATOM 1566 N N . ASN B 1 53 ? 3.604 17.656 3.176 1 95.88 53 ASN B N 1
ATOM 1567 C CA . ASN B 1 53 ? 4.008 16.625 4.137 1 95.88 53 ASN B CA 1
ATOM 1568 C C . ASN B 1 53 ? 2.986 15.5 4.219 1 95.88 53 ASN B C 1
ATOM 1570 O O . ASN B 1 53 ? 3.35 14.344 4.422 1 95.88 53 ASN B O 1
ATOM 1574 N N . TYR B 1 54 ? 1.749 15.914 4.09 1 96.5 54 TYR B N 1
ATOM 1575 C CA . TYR B 1 54 ? 0.695 14.906 4.047 1 96.5 54 TYR B CA 1
ATOM 1576 C C . TYR B 1 54 ? 0.889 13.961 2.865 1 96.5 54 TYR B C 1
ATOM 1578 O O . TYR B 1 54 ? 0.84 12.742 3.025 1 96.5 54 TYR B O 1
ATOM 1586 N N . LEU B 1 55 ? 1.192 14.43 1.697 1 97.38 55 LEU B N 1
ATOM 1587 C CA . LEU B 1 55 ? 1.399 13.648 0.48 1 97.38 55 LEU B CA 1
ATOM 1588 C C . LEU B 1 55 ? 2.668 12.812 0.582 1 97.38 55 LEU B C 1
ATOM 1590 O O . LEU B 1 55 ? 2.717 11.688 0.067 1 97.38 55 LEU B O 1
ATOM 1594 N N . ILE B 1 56 ? 3.658 13.328 1.231 1 98.06 56 ILE B N 1
ATOM 1595 C CA . ILE B 1 56 ? 4.891 12.578 1.45 1 98.06 56 ILE B CA 1
ATOM 1596 C C . ILE B 1 56 ? 4.59 11.32 2.268 1 98.06 56 ILE B C 1
ATOM 1598 O O . ILE B 1 56 ? 5.086 10.234 1.955 1 98.06 56 ILE B O 1
ATOM 1602 N N . GLY B 1 57 ? 3.77 11.492 3.248 1 98 57 GLY B N 1
ATOM 1603 C CA . GLY B 1 57 ? 3.381 10.344 4.055 1 98 57 GLY B CA 1
ATOM 1604 C C . GLY B 1 57 ? 2.652 9.281 3.258 1 98 57 GLY B C 1
ATOM 1605 O O . GLY B 1 57 ? 3 8.102 3.328 1 98 57 GLY B O 1
ATOM 1606 N N . ILE B 1 58 ? 1.717 9.719 2.477 1 98.12 58 ILE B N 1
ATOM 1607 C CA . ILE B 1 58 ? 0.907 8.812 1.67 1 98.12 58 ILE B CA 1
ATOM 1608 C C . ILE B 1 58 ? 1.791 8.102 0.649 1 98.12 58 ILE B C 1
ATOM 1610 O O . ILE B 1 58 ? 1.717 6.875 0.5 1 98.12 58 ILE B O 1
ATOM 1614 N N . THR B 1 59 ? 2.621 8.82 -0.007 1 98.31 59 THR B N 1
ATOM 1615 C CA . THR B 1 59 ? 3.502 8.266 -1.029 1 98.31 59 THR B CA 1
ATOM 1616 C C . THR B 1 59 ? 4.469 7.254 -0.419 1 98.31 59 THR B C 1
ATOM 1618 O O . THR B 1 59 ? 4.754 6.215 -1.021 1 98.31 59 THR B O 1
ATOM 1621 N N . SER B 1 60 ? 4.934 7.605 0.743 1 98.56 60 SER B N 1
ATOM 1622 C CA . SER B 1 60 ? 5.84 6.703 1.45 1 98.56 60 SER B CA 1
ATOM 1623 C C . SER B 1 60 ? 5.152 5.395 1.808 1 98.56 60 SER B C 1
ATOM 1625 O O . SER B 1 60 ? 5.75 4.32 1.696 1 98.56 60 SER B O 1
ATOM 1627 N N . ALA B 1 61 ? 3.934 5.473 2.217 1 97.88 61 ALA B N 1
ATOM 1628 C CA . ALA B 1 61 ? 3.172 4.266 2.525 1 97.88 61 ALA B CA 1
ATOM 1629 C C . ALA B 1 61 ? 2.986 3.398 1.282 1 97.88 61 ALA B C 1
ATOM 1631 O O . ALA B 1 61 ? 3.094 2.172 1.351 1 97.88 61 ALA B O 1
ATOM 1632 N N . ILE B 1 62 ? 2.701 4.035 0.187 1 97.88 62 ILE B N 1
ATOM 1633 C CA . ILE B 1 62 ? 2.541 3.324 -1.077 1 97.88 62 ILE B CA 1
ATOM 1634 C C . ILE B 1 62 ? 3.84 2.6 -1.427 1 97.88 62 ILE B C 1
ATOM 1636 O O . ILE B 1 62 ? 3.816 1.429 -1.815 1 97.88 62 ILE B O 1
ATOM 1640 N N . GLN B 1 63 ? 4.949 3.246 -1.229 1 98 63 GLN B N 1
ATOM 1641 C CA . GLN B 1 63 ? 6.258 2.662 -1.501 1 98 63 GLN B CA 1
ATOM 1642 C C . GLN B 1 63 ? 6.516 1.448 -0.612 1 98 63 GLN B C 1
ATOM 1644 O O . GLN B 1 63 ? 6.965 0.406 -1.092 1 98 63 GLN B O 1
ATOM 1649 N N . ILE B 1 64 ? 6.234 1.595 0.614 1 97.81 64 ILE B N 1
ATOM 1650 C CA . ILE B 1 64 ? 6.457 0.513 1.566 1 97.81 64 ILE B CA 1
ATOM 1651 C C . ILE B 1 64 ? 5.598 -0.692 1.188 1 97.81 64 ILE B C 1
ATOM 1653 O O . ILE B 1 64 ? 6.09 -1.822 1.143 1 97.81 64 ILE B O 1
ATOM 1657 N N . MET B 1 65 ? 4.344 -0.444 0.866 1 97.94 65 MET B N 1
ATOM 1658 C CA . MET B 1 65 ? 3.439 -1.522 0.479 1 97.94 65 MET B CA 1
ATOM 1659 C C . MET B 1 65 ? 3.936 -2.223 -0.783 1 97.94 65 MET B C 1
ATOM 1661 O O . MET B 1 65 ? 3.943 -3.451 -0.854 1 97.94 65 MET B O 1
ATOM 1665 N N . GLY B 1 66 ? 4.316 -1.423 -1.717 1 97.69 66 GLY B N 1
ATOM 1666 C CA . GLY B 1 66 ? 4.879 -2.021 -2.916 1 97.69 66 GLY B CA 1
ATOM 1667 C C . GLY B 1 66 ? 6.055 -2.939 -2.629 1 97.69 66 GLY B C 1
ATOM 1668 O O . GLY B 1 66 ? 6.152 -4.027 -3.201 1 97.69 66 GLY B O 1
ATOM 1669 N N . THR B 1 67 ? 6.914 -2.492 -1.76 1 97.38 67 THR B N 1
ATOM 1670 C CA . THR B 1 67 ? 8.109 -3.266 -1.426 1 97.38 67 THR B CA 1
ATOM 1671 C C . THR B 1 67 ? 7.73 -4.543 -0.679 1 97.38 67 THR B C 1
ATOM 1673 O O . THR B 1 67 ? 8.297 -5.605 -0.934 1 97.38 67 THR B O 1
ATOM 1676 N N . ILE B 1 68 ? 6.781 -4.438 0.2 1 97.25 68 ILE B N 1
ATOM 1677 C CA . ILE B 1 68 ? 6.34 -5.609 0.951 1 97.25 68 ILE B CA 1
ATOM 1678 C C . ILE B 1 68 ? 5.805 -6.668 -0.012 1 97.25 68 ILE B C 1
ATOM 1680 O O . ILE B 1 68 ? 6.191 -7.836 0.065 1 97.25 68 ILE B O 1
ATOM 1684 N N . PHE B 1 69 ? 4.969 -6.266 -0.965 1 97.25 69 PHE B N 1
ATOM 1685 C CA . PHE B 1 69 ? 4.418 -7.219 -1.922 1 97.25 69 PHE B CA 1
ATOM 1686 C C . PHE B 1 69 ? 5.512 -7.762 -2.836 1 97.25 69 PHE B C 1
ATOM 1688 O O . PHE B 1 69 ? 5.48 -8.93 -3.225 1 97.25 69 PHE B O 1
ATOM 1695 N N . PHE B 1 70 ? 6.496 -6.93 -3.164 1 96.44 70 PHE B N 1
ATOM 1696 C CA . PHE B 1 70 ? 7.609 -7.32 -4.02 1 96.44 70 PHE B CA 1
ATOM 1697 C C . PHE B 1 70 ? 8.414 -8.445 -3.377 1 96.44 70 PHE B C 1
ATOM 1699 O O . PHE B 1 70 ? 8.672 -9.469 -4.008 1 96.44 70 PHE B O 1
ATOM 1706 N N . VAL B 1 71 ? 8.688 -8.266 -2.137 1 95.69 71 VAL B N 1
ATOM 1707 C CA . VAL B 1 71 ? 9.531 -9.211 -1.414 1 95.69 71 VAL B CA 1
ATOM 1708 C C . VAL B 1 71 ? 8.719 -10.461 -1.057 1 95.69 71 VAL B C 1
ATOM 1710 O O . VAL B 1 71 ? 9.203 -11.586 -1.198 1 95.69 71 VAL B O 1
ATOM 1713 N N . ALA B 1 72 ? 7.512 -10.281 -0.625 1 95.94 72 ALA B N 1
ATOM 1714 C CA . ALA B 1 72 ? 6.66 -11.406 -0.246 1 95.94 72 ALA B CA 1
ATOM 1715 C C . ALA B 1 72 ? 6.395 -12.32 -1.438 1 95.94 72 ALA B C 1
ATOM 1717 O O . ALA B 1 72 ? 6.355 -13.547 -1.294 1 95.94 72 ALA B O 1
ATOM 1718 N N . ASN B 1 73 ? 6.148 -11.703 -2.58 1 95.19 73 ASN B N 1
ATOM 1719 C CA . ASN B 1 73 ? 5.922 -12.477 -3.795 1 95.19 73 ASN B CA 1
ATOM 1720 C C . ASN B 1 73 ? 7.117 -13.367 -4.125 1 95.19 73 ASN B C 1
ATOM 1722 O O . ASN B 1 73 ? 6.957 -14.562 -4.379 1 95.19 73 ASN B O 1
ATOM 1726 N N . GLU B 1 74 ? 8.289 -12.828 -4.031 1 92.44 74 GLU B N 1
ATOM 1727 C CA . GLU B 1 74 ? 9.492 -13.602 -4.328 1 92.44 74 GLU B CA 1
ATOM 1728 C C . GLU B 1 74 ? 9.75 -14.656 -3.258 1 92.44 74 GLU B C 1
ATOM 1730 O O . GLU B 1 74 ? 10.18 -15.766 -3.566 1 92.44 74 GLU B O 1
ATOM 1735 N N . TRP B 1 75 ? 9.484 -14.266 -2.082 1 91.56 75 TRP B N 1
ATOM 1736 C CA . TRP B 1 75 ? 9.633 -15.211 -0.98 1 91.56 75 TRP B CA 1
ATOM 1737 C C . TRP B 1 75 ? 8.711 -16.406 -1.169 1 91.56 75 TRP B C 1
ATOM 1739 O O . TRP B 1 75 ? 9.109 -17.547 -0.933 1 91.56 75 TRP B O 1
ATOM 1749 N N . SER B 1 76 ? 7.523 -16.172 -1.642 1 92.94 76 SER B N 1
ATOM 1750 C CA . SER B 1 76 ? 6.559 -17.25 -1.847 1 92.94 76 SER B CA 1
ATOM 1751 C C . SER B 1 76 ? 6.961 -18.141 -3.016 1 92.94 76 SER B C 1
ATOM 1753 O O . SER B 1 76 ? 6.477 -19.266 -3.139 1 92.94 76 SER B O 1
ATOM 1755 N N . ARG B 1 77 ? 7.844 -17.688 -3.818 1 90.88 77 ARG B N 1
ATOM 1756 C CA . ARG B 1 77 ? 8.336 -18.422 -4.973 1 90.88 77 ARG B CA 1
ATOM 1757 C C . ARG B 1 77 ? 9.695 -19.047 -4.688 1 90.88 77 ARG B C 1
ATOM 1759 O O . ARG B 1 77 ? 10.43 -19.406 -5.613 1 90.88 77 ARG B O 1
ATOM 1766 N N . ASN B 1 78 ? 10.109 -19.047 -3.426 1 87.38 78 ASN B N 1
ATOM 1767 C CA . ASN B 1 78 ? 11.352 -19.656 -2.953 1 87.38 78 ASN B CA 1
ATOM 1768 C C . ASN B 1 78 ? 12.578 -19 -3.594 1 87.38 78 ASN B C 1
ATOM 1770 O O . ASN B 1 78 ? 13.562 -19.688 -3.879 1 87.38 78 ASN B O 1
ATOM 1774 N N . PHE B 1 79 ? 12.445 -17.781 -4.004 1 87 79 PHE B N 1
ATOM 1775 C CA . PHE B 1 79 ? 13.523 -16.938 -4.508 1 87 79 PHE B CA 1
ATOM 1776 C C . PHE B 1 79 ? 14.086 -17.5 -5.809 1 87 79 PHE B C 1
ATOM 1778 O O . PHE B 1 79 ? 15.258 -17.297 -6.125 1 87 79 PHE B O 1
ATOM 1785 N N . LYS B 1 80 ? 13.297 -18.188 -6.539 1 84.44 80 LYS B N 1
ATOM 1786 C CA . LYS B 1 80 ? 13.766 -18.844 -7.754 1 84.44 80 LYS B CA 1
ATOM 1787 C C . LYS B 1 80 ? 14.117 -17.828 -8.836 1 84.44 80 LYS B C 1
ATOM 1789 O O . LYS B 1 80 ? 14.898 -18.141 -9.742 1 84.44 80 LYS B O 1
ATOM 1794 N N . ASP B 1 81 ? 13.539 -16.688 -8.688 1 86.31 81 ASP B N 1
ATOM 1795 C CA . ASP B 1 81 ? 13.695 -15.727 -9.773 1 86.31 81 ASP B CA 1
ATOM 1796 C C . ASP B 1 81 ? 14.898 -14.82 -9.539 1 86.31 81 ASP B C 1
ATOM 1798 O O . ASP B 1 81 ? 15.32 -14.086 -10.438 1 86.31 81 ASP B O 1
ATOM 1802 N N . VAL B 1 82 ? 15.375 -14.828 -8.344 1 81.94 82 VAL B N 1
ATOM 1803 C CA . VAL B 1 82 ? 16.484 -13.922 -8.039 1 81.94 82 VAL B CA 1
ATOM 1804 C C . VAL B 1 82 ? 17.719 -14.734 -7.688 1 81.94 82 VAL B C 1
ATOM 1806 O O . VAL B 1 82 ? 18.812 -14.18 -7.508 1 81.94 82 VAL B O 1
ATOM 1809 N N . CYS B 1 83 ? 17.469 -16.016 -7.441 1 74.88 83 CYS B N 1
ATOM 1810 C CA . CYS B 1 83 ? 18.594 -16.859 -7.078 1 74.88 83 CYS B CA 1
ATOM 1811 C C . CYS B 1 83 ? 18.953 -17.797 -8.227 1 74.88 83 CYS B C 1
ATOM 1813 O O . CYS B 1 83 ? 18.062 -18.266 -8.953 1 74.88 83 CYS B O 1
ATOM 1815 N N . GLN B 1 84 ? 20.297 -17.75 -8.492 1 62.78 84 GLN B N 1
ATOM 1816 C CA . GLN B 1 84 ? 20.828 -18.734 -9.422 1 62.78 84 GLN B CA 1
ATOM 1817 C C . GLN B 1 84 ? 21.281 -20 -8.695 1 62.78 84 GLN B C 1
ATOM 1819 O O . GLN B 1 84 ? 22.172 -19.953 -7.844 1 62.78 84 GLN B O 1
ATOM 1824 N N . GLN B 1 85 ? 20.516 -21.078 -8.938 1 61.66 85 GLN B N 1
ATOM 1825 C CA . GLN B 1 85 ? 20.781 -22.391 -8.375 1 61.66 85 GLN B CA 1
ATOM 1826 C C . GLN B 1 85 ? 20.297 -22.484 -6.926 1 61.66 85 GLN B C 1
ATOM 1828 O O . GLN B 1 85 ? 19.141 -22.203 -6.641 1 61.66 85 GLN B O 1
ATOM 1833 N N . SER B 1 86 ? 21.281 -22.453 -5.863 1 61.91 86 SER B N 1
ATOM 1834 C CA . SER B 1 86 ? 20.984 -22.516 -4.438 1 61.91 86 SER B CA 1
ATOM 1835 C C . SER B 1 86 ? 21.156 -21.156 -3.771 1 61.91 86 SER B C 1
ATOM 1837 O O . SER B 1 86 ? 22.266 -20.625 -3.707 1 61.91 86 SER B O 1
ATOM 1839 N N . CYS B 1 87 ? 20.125 -20.438 -3.615 1 60.78 87 CYS B N 1
ATOM 1840 C CA . CYS B 1 87 ? 20.141 -19.062 -3.143 1 60.78 87 CYS B CA 1
ATOM 1841 C C . CYS B 1 87 ? 21.047 -18.922 -1.922 1 60.78 87 CYS B C 1
ATOM 1843 O O . CYS B 1 87 ? 21.656 -17.859 -1.715 1 60.78 87 CYS B O 1
ATOM 1845 N N . PHE B 1 88 ? 21.109 -20 -1.256 1 64.75 88 PHE B N 1
ATOM 1846 C CA . PHE B 1 88 ? 21.812 -19.875 0.01 1 64.75 88 PHE B CA 1
ATOM 1847 C C . PHE B 1 88 ? 23.281 -20.297 -0.148 1 64.75 88 PHE B C 1
ATOM 1849 O O . PHE B 1 88 ? 23.938 -20.656 0.831 1 64.75 88 PHE B O 1
ATOM 1856 N N . THR B 1 89 ? 23.688 -20.266 -1.472 1 64.62 89 THR B N 1
ATOM 1857 C CA . THR B 1 89 ? 25.109 -20.516 -1.683 1 64.62 89 THR B CA 1
ATOM 1858 C C . THR B 1 89 ? 25.875 -19.219 -1.857 1 64.62 89 THR B C 1
ATOM 1860 O O . THR B 1 89 ? 25.281 -18.172 -2.146 1 64.62 89 THR B O 1
ATOM 1863 N N . TYR B 1 90 ? 27.062 -19.141 -1.428 1 65.81 90 TYR B N 1
ATOM 1864 C CA . TYR B 1 90 ? 27.922 -17.969 -1.439 1 65.81 90 TYR B CA 1
ATOM 1865 C C . TYR B 1 90 ? 28.75 -17.906 -2.713 1 65.81 90 TYR B C 1
ATOM 1867 O O . TYR B 1 90 ? 29.969 -17.688 -2.66 1 65.81 90 TYR B O 1
ATOM 1875 N N . THR B 1 91 ? 28.078 -18.203 -3.785 1 70.19 91 THR B N 1
ATOM 1876 C CA . THR B 1 91 ? 28.734 -17.953 -5.062 1 70.19 91 THR B CA 1
ATOM 1877 C C . THR B 1 91 ? 28.672 -16.469 -5.422 1 70.19 91 THR B C 1
ATOM 1879 O O . THR B 1 91 ? 27.891 -15.719 -4.848 1 70.19 91 THR B O 1
ATOM 1882 N N . PHE B 1 92 ? 29.578 -16.016 -6.277 1 70.19 92 PHE B N 1
ATOM 1883 C CA . PHE B 1 92 ? 29.641 -14.609 -6.676 1 70.19 92 PHE B CA 1
ATOM 1884 C C . PHE B 1 92 ? 28.297 -14.133 -7.203 1 70.19 92 PHE B C 1
ATOM 1886 O O . PHE B 1 92 ? 27.844 -13.031 -6.879 1 70.19 92 PHE B O 1
ATOM 1893 N N . GLU B 1 93 ? 27.672 -15.031 -7.957 1 69.75 93 GLU B N 1
ATOM 1894 C CA . GLU B 1 93 ? 26.391 -14.68 -8.547 1 69.75 93 GLU B CA 1
ATOM 1895 C C . GLU B 1 93 ? 25.312 -14.539 -7.477 1 69.75 93 GLU B C 1
ATOM 1897 O O . GLU B 1 93 ? 24.516 -13.586 -7.504 1 69.75 93 GLU B O 1
ATOM 1902 N N . ASN B 1 94 ? 25.344 -15.461 -6.5 1 71.38 94 ASN B N 1
ATOM 1903 C CA . ASN B 1 94 ? 24.344 -15.43 -5.438 1 71.38 94 ASN B CA 1
ATOM 1904 C C . ASN B 1 94 ? 24.562 -14.25 -4.492 1 71.38 94 ASN B C 1
ATOM 1906 O O . ASN B 1 94 ? 23.609 -13.648 -4.02 1 71.38 94 ASN B O 1
ATOM 1910 N N . ILE B 1 95 ? 25.828 -13.992 -4.324 1 72.62 95 ILE B N 1
ATOM 1911 C CA . ILE B 1 95 ? 26.141 -12.883 -3.434 1 72.62 95 ILE B CA 1
ATOM 1912 C C . ILE B 1 95 ? 25.672 -11.57 -4.059 1 72.62 95 ILE B C 1
ATOM 1914 O O . ILE B 1 95 ? 25.031 -10.758 -3.387 1 72.62 95 ILE B O 1
ATOM 1918 N N . PHE B 1 96 ? 25.891 -11.453 -5.281 1 73.12 96 PHE B N 1
ATOM 1919 C CA . PHE B 1 96 ? 25.562 -10.195 -5.938 1 73.12 96 PHE B CA 1
ATOM 1920 C C . PHE B 1 96 ? 24.062 -10.078 -6.18 1 73.12 96 PHE B C 1
ATOM 1922 O O . PHE B 1 96 ? 23.422 -9.102 -5.77 1 73.12 96 PHE B O 1
ATOM 1929 N N . TYR B 1 97 ? 23.453 -11.086 -6.758 1 72.62 97 TYR B N 1
ATOM 1930 C CA . TYR B 1 97 ? 22.062 -10.969 -7.207 1 72.62 97 TYR B CA 1
ATOM 1931 C C . TYR B 1 97 ? 21.094 -11.148 -6.047 1 72.62 97 TYR B C 1
ATOM 1933 O O . TYR B 1 97 ? 20.156 -10.359 -5.875 1 72.62 97 TYR B O 1
ATOM 1941 N N . PHE B 1 98 ? 21.422 -12.055 -5.219 1 78.56 98 PHE B N 1
ATOM 1942 C CA . PHE B 1 98 ? 20.453 -12.367 -4.168 1 78.56 98 PHE B CA 1
ATOM 1943 C C . PHE B 1 98 ? 20.719 -11.531 -2.922 1 78.56 98 PHE B C 1
ATOM 1945 O O . PHE B 1 98 ? 19.859 -10.781 -2.473 1 78.56 98 PHE B O 1
ATOM 1952 N N . TRP B 1 99 ? 21.922 -11.539 -2.451 1 79.94 99 TRP B N 1
ATOM 1953 C CA . TRP B 1 99 ? 22.203 -10.945 -1.152 1 79.94 99 TRP B CA 1
ATOM 1954 C C . TRP B 1 99 ? 22.281 -9.422 -1.257 1 79.94 99 TRP B C 1
ATOM 1956 O O . TRP B 1 99 ? 21.688 -8.711 -0.441 1 79.94 99 TRP B O 1
ATOM 1966 N N . ILE B 1 100 ? 22.891 -8.961 -2.256 1 79.38 100 ILE B N 1
ATOM 1967 C CA . ILE B 1 100 ? 23.094 -7.52 -2.367 1 79.38 100 ILE B CA 1
ATOM 1968 C C . ILE B 1 100 ? 21.859 -6.879 -3.016 1 79.38 100 ILE B C 1
ATOM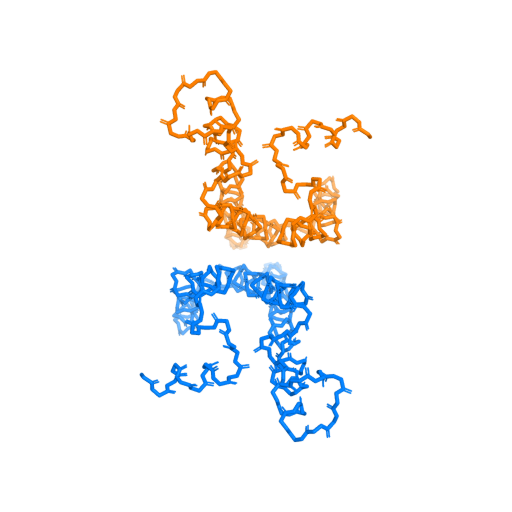 1970 O O . ILE B 1 100 ? 21.234 -5.992 -2.43 1 79.38 100 ILE B O 1
ATOM 1974 N N . PHE B 1 101 ? 21.5 -7.48 -4.109 1 79.94 101 PHE B N 1
ATOM 1975 C CA . PHE B 1 101 ? 20.5 -6.762 -4.879 1 79.94 101 PHE B CA 1
ATOM 1976 C C . PHE B 1 101 ? 19.094 -7.051 -4.344 1 79.94 101 PHE B C 1
ATOM 1978 O O . PHE B 1 101 ? 18.219 -6.195 -4.41 1 79.94 101 PHE B O 1
ATOM 1985 N N . PHE B 1 102 ? 18.969 -8.211 -3.779 1 84.38 102 PHE B N 1
ATOM 1986 C CA . PHE B 1 102 ? 17.625 -8.508 -3.305 1 84.38 102 PHE B CA 1
ATOM 1987 C C . PHE B 1 102 ? 17.531 -8.289 -1.801 1 84.38 102 PHE B C 1
ATOM 1989 O O . PHE B 1 102 ? 16.688 -7.5 -1.342 1 84.38 102 PHE B O 1
ATOM 1996 N N . VAL B 1 103 ? 18.422 -8.805 -1.026 1 85.12 103 VAL B N 1
ATOM 1997 C CA . VAL B 1 103 ? 18.281 -8.805 0.426 1 85.12 103 VAL B CA 1
ATOM 1998 C C . VAL B 1 103 ? 18.703 -7.449 0.986 1 85.12 103 VAL B C 1
ATOM 2000 O O . VAL B 1 103 ? 17.969 -6.852 1.786 1 85.12 103 VAL B O 1
ATOM 2003 N N . ALA B 1 104 ? 19.734 -6.871 0.468 1 86.56 104 ALA B N 1
ATOM 2004 C CA . ALA B 1 104 ? 20.266 -5.625 1.018 1 86.56 104 ALA B CA 1
ATOM 2005 C C . ALA B 1 104 ? 19.531 -4.414 0.448 1 86.56 104 ALA B C 1
ATOM 2007 O O . ALA B 1 104 ? 19.297 -3.43 1.152 1 86.56 104 ALA B O 1
ATOM 2008 N N . ALA B 1 105 ? 19.109 -4.445 -0.72 1 89.06 105 ALA B N 1
ATOM 2009 C CA . ALA B 1 105 ? 18.531 -3.295 -1.41 1 89.06 105 ALA B CA 1
ATOM 2010 C C . ALA B 1 105 ? 17.078 -3.08 -1 1 89.06 105 ALA B C 1
ATOM 2012 O O . ALA B 1 105 ? 16.625 -1.941 -0.843 1 89.06 105 ALA B O 1
ATOM 2013 N N . ASN B 1 106 ? 16.375 -4.172 -0.715 1 93.75 106 ASN B N 1
ATOM 2014 C CA . ASN B 1 106 ? 14.945 -4.051 -0.488 1 93.75 106 ASN B CA 1
ATOM 2015 C C . ASN B 1 106 ? 14.641 -3.352 0.836 1 93.75 106 ASN B C 1
ATOM 2017 O O . ASN B 1 106 ? 13.719 -2.541 0.919 1 93.75 106 ASN B O 1
ATOM 2021 N N . PRO B 1 107 ? 15.438 -3.537 1.892 1 94.69 107 PRO B N 1
ATOM 2022 C CA . PRO B 1 107 ? 15.188 -2.809 3.137 1 94.69 107 PRO B CA 1
ATOM 2023 C C . PRO B 1 107 ? 15.312 -1.295 2.973 1 94.69 107 PRO B C 1
ATOM 2025 O O . PRO B 1 107 ? 14.633 -0.536 3.672 1 94.69 107 PRO B O 1
ATOM 2028 N N . VAL B 1 108 ? 16.109 -0.866 2.084 1 94.88 108 VAL B N 1
ATOM 2029 C CA . VAL B 1 108 ? 16.266 0.562 1.829 1 94.88 108 VAL B CA 1
ATOM 2030 C C . VAL B 1 108 ? 14.93 1.16 1.392 1 94.88 108 VAL B C 1
ATOM 2032 O O . VAL B 1 108 ? 14.547 2.238 1.852 1 94.88 108 VAL B O 1
ATOM 2035 N N . TRP B 1 109 ? 14.188 0.409 0.603 1 95.75 109 TRP B N 1
ATOM 2036 C CA . TRP B 1 109 ? 12.914 0.872 0.055 1 95.75 109 TRP B CA 1
ATOM 2037 C C . TRP B 1 109 ? 11.82 0.82 1.11 1 95.75 109 TRP B C 1
ATOM 2039 O O . TRP B 1 109 ? 10.672 1.2 0.846 1 95.75 109 TRP B O 1
ATOM 2049 N N . ILE B 1 110 ? 12.188 0.434 2.273 1 97.06 110 ILE B N 1
ATOM 2050 C CA . ILE B 1 110 ? 11.258 0.437 3.396 1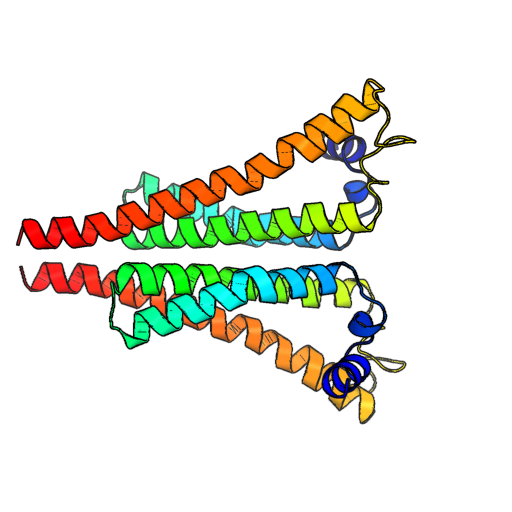 97.06 110 ILE B CA 1
ATOM 2051 C C . ILE B 1 110 ? 11.703 1.471 4.43 1 97.06 110 ILE B C 1
ATOM 2053 O O . ILE B 1 110 ? 10.891 2.266 4.91 1 97.06 110 ILE B O 1
ATOM 2057 N N . ILE B 1 111 ? 12.992 1.515 4.703 1 97.31 111 ILE B N 1
ATOM 2058 C CA . ILE B 1 111 ? 13.539 2.354 5.766 1 97.31 111 ILE B CA 1
ATOM 2059 C C . ILE B 1 111 ? 13.438 3.824 5.363 1 97.31 111 ILE B C 1
ATOM 2061 O O . ILE B 1 111 ? 13.008 4.66 6.16 1 97.31 111 ILE B O 1
ATOM 2065 N N . VAL B 1 112 ? 13.773 4.137 4.184 1 97.44 112 VAL B N 1
ATOM 2066 C CA . VAL B 1 112 ? 13.781 5.523 3.74 1 97.44 112 VAL B CA 1
ATOM 2067 C C . VAL B 1 112 ? 12.367 6.09 3.779 1 97.44 112 VAL B C 1
ATOM 2069 O O . VAL B 1 112 ? 12.125 7.133 4.391 1 97.44 112 VAL B O 1
ATOM 2072 N N . PRO B 1 113 ? 11.422 5.406 3.209 1 98 113 PRO B N 1
ATOM 2073 C CA . PRO B 1 113 ? 10.055 5.93 3.299 1 98 113 PRO B CA 1
ATOM 2074 C C . PRO B 1 113 ? 9.539 5.98 4.734 1 98 113 PRO B C 1
ATOM 2076 O O . PRO B 1 113 ? 8.742 6.859 5.078 1 98 113 PRO B O 1
ATOM 2079 N N . LEU B 1 114 ? 9.961 5.09 5.555 1 97.88 114 LEU B N 1
ATOM 2080 C CA . LEU B 1 114 ? 9.57 5.152 6.961 1 97.88 114 LEU B CA 1
ATOM 2081 C C . LEU B 1 114 ? 10.117 6.418 7.617 1 97.88 114 LEU B C 1
ATOM 2083 O O . LEU B 1 114 ? 9.422 7.059 8.406 1 97.88 114 LEU B O 1
ATOM 2087 N N . LEU B 1 115 ? 11.32 6.742 7.289 1 98.06 115 LEU B N 1
ATOM 2088 C CA . LEU B 1 115 ? 11.922 7.969 7.805 1 98.06 115 LEU B CA 1
ATOM 2089 C C . LEU B 1 115 ? 11.195 9.195 7.262 1 98.06 115 LEU B C 1
ATOM 2091 O O . LEU B 1 115 ? 11.031 10.195 7.973 1 98.06 115 LEU B O 1
ATOM 2095 N N . CYS B 1 116 ? 10.781 9.117 6.012 1 97.81 116 CYS B N 1
ATOM 2096 C CA . CYS B 1 116 ? 10.016 10.211 5.43 1 97.81 116 CYS B CA 1
ATOM 2097 C C . CYS B 1 116 ? 8.695 10.398 6.16 1 97.81 116 CYS B C 1
ATOM 2099 O O . CYS B 1 116 ? 8.273 11.531 6.414 1 97.81 116 CYS B O 1
ATOM 2101 N N . ILE B 1 117 ? 8.078 9.32 6.508 1 98 117 ILE B N 1
ATOM 2102 C CA . ILE B 1 117 ? 6.82 9.383 7.246 1 98 117 ILE B CA 1
ATOM 2103 C C . ILE B 1 117 ? 7.047 10.047 8.602 1 98 117 ILE B C 1
ATOM 2105 O O . ILE B 1 117 ? 6.277 10.922 9.008 1 98 117 ILE B O 1
ATOM 2109 N N . ARG B 1 118 ? 8.094 9.664 9.211 1 97.38 118 ARG B N 1
ATOM 2110 C CA . ARG B 1 118 ? 8.414 10.234 10.516 1 97.38 118 ARG B CA 1
ATOM 2111 C C . ARG B 1 118 ? 8.719 11.727 10.398 1 97.38 118 ARG B C 1
ATOM 2113 O O . ARG B 1 118 ? 8.195 12.531 11.172 1 97.38 118 ARG B O 1
ATOM 2120 N N . THR B 1 119 ? 9.516 12.094 9.477 1 97 119 THR B N 1
ATOM 2121 C CA . THR B 1 119 ? 9.891 13.492 9.281 1 97 119 THR B CA 1
ATOM 2122 C C . THR B 1 119 ? 8.672 14.336 8.93 1 97 119 THR B C 1
ATOM 2124 O O . THR B 1 119 ? 8.492 15.43 9.461 1 97 119 THR B O 1
ATOM 2127 N N . ALA B 1 120 ? 7.836 13.789 8.07 1 96.25 120 ALA B N 1
ATOM 2128 C CA . ALA B 1 120 ? 6.617 14.492 7.688 1 96.25 120 ALA B CA 1
ATOM 2129 C C . ALA B 1 120 ? 5.703 14.703 8.891 1 96.25 120 ALA B C 1
ATOM 2131 O O . ALA B 1 120 ? 5.105 15.773 9.039 1 96.25 120 ALA B O 1
ATOM 2132 N N . SER B 1 121 ? 5.598 13.727 9.727 1 94.56 121 SER B N 1
ATOM 2133 C CA . SER B 1 121 ? 4.781 13.828 10.93 1 94.56 121 SER B CA 1
ATOM 2134 C C . SER B 1 121 ? 5.301 14.914 11.859 1 94.56 121 SER B C 1
ATOM 2136 O O . SER B 1 121 ? 4.52 15.703 12.406 1 94.56 121 SER B O 1
ATOM 2138 N N . ILE B 1 122 ? 6.578 15 12.016 1 94.12 122 ILE B N 1
ATOM 2139 C CA . ILE B 1 122 ? 7.211 15.984 12.8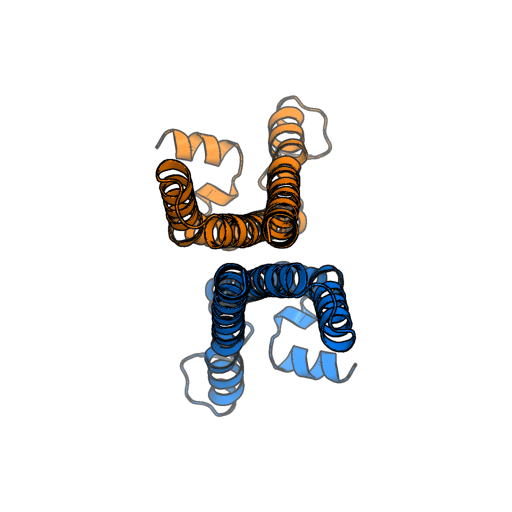83 1 94.12 122 ILE B CA 1
ATOM 2140 C C . ILE B 1 122 ? 6.996 17.391 12.312 1 94.12 122 ILE B C 1
ATOM 2142 O O . ILE B 1 122 ? 6.66 18.312 13.047 1 94.12 122 ILE B O 1
ATOM 2146 N N . ASN B 1 123 ? 7.148 17.5 11.062 1 92.25 123 ASN B N 1
ATOM 2147 C CA . ASN B 1 123 ? 6.934 18.781 10.406 1 92.25 123 ASN B CA 1
ATOM 2148 C C . ASN B 1 123 ? 5.504 19.281 10.594 1 92.25 123 ASN B C 1
ATOM 2150 O O . ASN B 1 123 ? 5.277 20.469 10.836 1 92.25 123 ASN B O 1
ATOM 2154 N N . LEU B 1 124 ? 4.574 18.406 10.492 1 90.62 124 LEU B N 1
ATOM 2155 C CA . LEU B 1 124 ? 3.168 18.766 10.648 1 90.62 124 LEU B CA 1
ATOM 2156 C C . LEU B 1 124 ? 2.869 19.203 12.07 1 90.62 124 LEU B C 1
ATOM 2158 O O . LEU B 1 124 ? 2.154 20.188 12.281 1 90.62 124 LEU B O 1
ATOM 2162 N N . GLN B 1 125 ? 3.441 18.547 12.969 1 86.62 125 GLN B N 1
ATOM 2163 C CA . GLN B 1 125 ? 3.225 18.875 14.375 1 86.62 125 GLN B CA 1
ATOM 2164 C C . GLN B 1 125 ? 3.859 20.219 14.727 1 86.62 125 GLN B C 1
ATOM 2166 O O . GLN B 1 125 ? 3.283 21 15.477 1 86.62 125 GLN B O 1
ATOM 2171 N N . ASN B 1 126 ? 5.012 20.453 14.211 1 86.69 126 ASN B N 1
ATOM 2172 C CA . ASN B 1 126 ? 5.715 21.703 14.484 1 86.69 126 ASN B CA 1
ATOM 2173 C C . ASN B 1 126 ? 4.988 22.906 13.875 1 86.69 126 ASN B C 1
ATOM 2175 O O . ASN B 1 126 ? 5.004 24 14.445 1 86.69 126 ASN B O 1
ATOM 2179 N N . LYS B 1 127 ? 4.488 22.703 12.828 1 78.12 127 LYS B N 1
ATOM 2180 C CA . LYS B 1 127 ? 3.781 23.797 12.18 1 78.12 127 LYS B CA 1
ATOM 2181 C C . LYS B 1 127 ? 2.576 24.234 13.008 1 78.12 127 LYS B C 1
ATOM 2183 O O . LYS B 1 127 ? 2.27 25.438 13.078 1 78.12 127 LYS B O 1
ATOM 2188 N N . LEU B 1 128 ? 1.942 23.375 13.586 1 69.94 128 LEU B N 1
ATOM 2189 C CA . LEU B 1 128 ? 0.817 23.734 14.438 1 69.94 128 LEU B CA 1
ATOM 2190 C C . LEU B 1 128 ? 1.302 24.375 15.742 1 69.94 128 LEU B C 1
ATOM 2192 O O . LEU B 1 128 ? 0.685 25.312 16.25 1 69.94 128 LEU B O 1
ATOM 2196 N N . GLU B 1 129 ? 2.342 23.797 16.281 1 65.81 129 GLU B N 1
ATOM 2197 C CA . GLU B 1 129 ? 2.869 24.359 17.516 1 65.81 129 GLU B CA 1
ATOM 2198 C C . GLU B 1 129 ? 3.484 25.734 17.281 1 65.81 129 GLU B C 1
ATOM 2200 O O . GLU B 1 129 ? 3.363 26.625 18.125 1 65.81 129 GLU B O 1
ATOM 2205 N N . GLY B 1 130 ? 4.281 25.797 16.281 1 59.88 130 GLY B N 1
ATOM 2206 C CA . GLY B 1 130 ? 4.895 27.094 16.016 1 59.88 130 GLY B CA 1
ATOM 2207 C C . GLY B 1 130 ? 3.879 28.188 15.797 1 59.88 130 GLY B C 1
ATOM 2208 O O . GLY B 1 130 ? 4.09 29.328 16.234 1 59.88 130 GLY B O 1
ATOM 2209 N N . LYS B 1 131 ? 2.824 27.922 15.203 1 57.25 131 LYS B N 1
ATOM 2210 C CA . LYS B 1 131 ? 1.802 28.953 15.016 1 57.25 131 LYS B CA 1
ATOM 2211 C C . LYS B 1 131 ? 1.092 29.266 16.328 1 57.25 131 LYS B C 1
ATOM 2213 O O . LYS B 1 131 ? 0.674 30.406 16.547 1 57.25 131 LYS B O 1
ATOM 2218 N N . SER B 1 132 ? 0.988 28.234 17.188 1 53.66 132 SER B N 1
ATOM 2219 C CA . SER B 1 132 ? 0.393 28.531 18.484 1 53.66 132 SER B CA 1
ATOM 2220 C C . SER B 1 132 ? 1.298 29.422 19.328 1 53.66 132 SER B C 1
ATOM 2222 O O . SER B 1 132 ? 0.814 30.297 20.047 1 53.66 132 SER B O 1
ATOM 2224 N N . LYS B 1 133 ? 2.65 29.328 19.219 1 53.97 133 LYS B N 1
ATOM 2225 C CA . LYS B 1 133 ? 3.553 30.172 20 1 53.97 133 LYS B CA 1
ATOM 2226 C C . LYS B 1 133 ? 3.619 31.578 19.422 1 53.97 133 LYS B C 1
ATOM 2228 O O . LYS B 1 133 ? 3.799 32.562 20.172 1 53.97 133 LYS B O 1
ATOM 2233 N N . ARG B 1 134 ? 3.486 31.688 18.25 1 50.97 134 ARG B N 1
ATOM 2234 C CA . ARG B 1 134 ? 3.547 33.031 17.688 1 50.97 134 ARG B CA 1
ATOM 2235 C C . ARG B 1 134 ? 2.217 33.781 17.875 1 50.97 134 ARG B C 1
ATOM 2237 O O . ARG B 1 134 ? 2.146 35 17.719 1 50.97 134 ARG B O 1
ATOM 2244 N N . ALA B 1 135 ? 1.248 33.031 18.344 1 49.66 135 ALA B N 1
ATOM 2245 C CA . ALA B 1 135 ? -0.004 33.719 18.594 1 49.66 135 ALA B CA 1
ATOM 2246 C C . ALA B 1 135 ? -0.135 34.094 20.078 1 49.66 135 ALA B C 1
ATOM 2248 O O . ALA B 1 135 ? 0.371 33.375 20.938 1 49.66 135 ALA B O 1
#